Protein AF-A0A8X6RF25-F1 (afdb_monomer_lite)

Radius of gyration: 53.17 Å; chains: 1; bounding box: 113×38×159 Å

Sequence (352 aa):
MNWIIILITDGASTSGYSPVEISRQLKGNGVIIFAVGVAQVNTDEVKSVASSKDHIYILKDFDYIKSINEYLKKETNEVSWDYTPDHFMCDSFCENRTNCCDFHAKCYCGTRGGDYECVCDAGYQGTGHRHQCQMCPKGTYKKFNRKALRKCPEHSTTPGEGSTSFDDCKCEIGYEKIAKFCQPIKCAQLESPDGGLLIPTNCSDTFGSKCSLRCKEGFCPFSCHLASANPSILPWNRSPLPTRQCLETGKWTGEDFFCEKMRCPVLDSPLHGKDNCSGLHFVFGTTCQFDCEAGYELQGSRLRTCLVDGTWTGSQTHCEEIKCEPLKHNMQLKVKPEKCSNQKMPFRSKCR

pLDDT: mean 83.32, std 11.79, range [47.56, 97.12]

Foldseek 3Di:
DAAEAEAEEQADDPPPDQLLVVLVVCVVVRHAYAFEHAANHPQVSSCSNGPDPVRYHYYNHVVRVVVVLVVCCVVVVQPPLPFDPDPQLLLCLDDNSPQQFAPQWTKGARPPSSDIATAGAWQWAARRGYPGTDGAAWQWTAEGPDRDIGGAAPQWTAPGTSHRDNVRTDHHQQWDDDPRHTFGQFADADDAAVQKAKVVNGWGRGAFTKIFMFGHQQWAKPDQPDPPPDVVQARRNDPPTDMWGQGSVSYTDDDDIHIHGHAADDADAADQKDKPSPPDSRGAQDKMAIDHHPQWDKDKDRMWGQHSSRYIPIDRIYTHGDWADADDDDPVDDKPPPCSHVHTHTPPDDID

InterPro domains:
  IPR000436 Sushi/SCR/CCP domain [PF00084] (264-319)
  IPR000436 Sushi/SCR/CCP domain [PS50923] (185-261)
  IPR000436 Sushi/SCR/CCP domain [PS50923] (262-321)
  IPR000436 Sushi/SCR/CCP domain [SM00032] (187-259)
  IPR000436 Sushi/SCR/CCP domain [SM00032] (264-319)
  IPR000436 Sushi/SCR/CCP domain [cd00033] (187-260)
  IPR000436 Sushi/SCR/CCP domain [cd00033] (264-320)
  IPR002035 von Willebrand factor, type A [PF00092] (4-69)
  IPR002035 von Willebrand factor, type A [PS50234] (1-72)
  IPR011641 Tyrosine-protein kinase ephrin type A/B receptor-like [PF07699] (126-169)
  IPR035976 Sushi/SCR/CCP superfamily [SSF57535] (185-273)
  IPR035976 Sushi/SCR/CCP superfamily [SSF57535] (263-327)
  IPR036465 von Willebrand factor A-like domain superfamily [G3DSA:3.40.50.410] (1-84)
  IPR036465 von Willebrand factor A-like domain superfamily [SSF53300] (4-74)

Secondary structure (DSSP, 8-state):
---EEEEEE-S---SS--HHHHHHHHHHTT-EEEEEEESS--HHHHHHHSSSGGGEEEES-HHHHHHHHHHHHHHTT-----B-S-HHHHHTTSTTSS--B-TTEEEEE-TTT--EEEEEPTTEES-SBTT--EEPPTTEE--TT--S-EEPPTTEE-SSS----GGG-EEPTTEEEETTEEEEPBPPPPPPPTTEEEESSS---BTT-EEEEEEPTTEEES-S----SSTTS-GGG-SSPPEEEB-TTS-BSS----EEEPBPPPPPPPTTEEES-TT---BTT-EEEEEEPTTEEEES-SEEEB-TTS-BSS---EEEEPEEPPPP--TT---SSTHHHHSPEETT----

Organism: Trichonephila clavipes (NCBI:txid2585209)

Structure (mmCIF, N/CA/C/O backbone):
data_AF-A0A8X6RF25-F1
#
_entry.id   AF-A0A8X6RF25-F1
#
loop_
_atom_site.group_PDB
_atom_site.id
_atom_site.type_symbol
_atom_site.label_atom_id
_atom_site.label_alt_id
_atom_site.label_comp_id
_atom_site.label_asym_id
_atom_site.label_entity_id
_atom_site.label_seq_id
_atom_site.pdbx_PDB_ins_code
_atom_site.Cartn_x
_atom_site.Cartn_y
_atom_site.Cartn_z
_atom_site.occupancy
_atom_site.B_iso_or_equiv
_atom_site.auth_seq_id
_atom_site.auth_comp_id
_atom_site.auth_asym_id
_atom_site.auth_atom_id
_atom_site.pdbx_PDB_model_num
ATOM 1 N N . MET A 1 1 ? 38.009 7.634 -71.835 1.00 47.56 1 MET A N 1
ATOM 2 C CA . MET A 1 1 ? 37.827 7.442 -70.380 1.00 47.56 1 MET A CA 1
ATOM 3 C C . MET A 1 1 ? 38.822 8.373 -69.715 1.00 47.56 1 MET A C 1
ATOM 5 O O . MET A 1 1 ? 40.013 8.173 -69.910 1.00 47.56 1 MET A O 1
ATOM 9 N N . ASN A 1 2 ? 38.353 9.443 -69.074 1.00 64.25 2 ASN A N 1
ATOM 10 C CA . ASN A 1 2 ? 39.246 10.426 -68.460 1.00 64.25 2 ASN A CA 1
ATOM 11 C C . ASN A 1 2 ? 39.612 9.923 -67.069 1.00 64.25 2 ASN A C 1
ATOM 13 O O . ASN A 1 2 ? 38.738 9.754 -66.223 1.00 64.25 2 ASN A O 1
ATOM 17 N N . TRP A 1 3 ? 40.891 9.643 -66.861 1.00 76.75 3 TRP A N 1
ATOM 18 C CA . TRP A 1 3 ? 41.397 9.214 -65.566 1.00 76.75 3 TRP A CA 1
ATOM 19 C C . TRP A 1 3 ? 41.592 10.445 -64.692 1.00 76.75 3 TRP A C 1
ATOM 21 O O . TRP A 1 3 ? 42.192 11.427 -65.131 1.00 76.75 3 TRP A O 1
ATOM 31 N N . ILE A 1 4 ? 41.070 10.398 -63.472 1.00 84.00 4 ILE A N 1
ATOM 32 C CA . ILE A 1 4 ? 41.226 11.467 -62.490 1.00 84.00 4 ILE A CA 1
ATOM 33 C C . ILE A 1 4 ? 42.082 10.931 -61.350 1.00 84.00 4 ILE A C 1
ATOM 35 O O . ILE A 1 4 ? 41.798 9.864 -60.809 1.00 84.00 4 ILE A O 1
ATOM 39 N N . ILE A 1 5 ? 43.124 11.673 -60.990 1.00 83.62 5 ILE A N 1
ATOM 40 C CA . ILE A 1 5 ? 43.964 11.399 -59.826 1.00 83.62 5 ILE A CA 1
ATOM 41 C C . ILE A 1 5 ? 43.773 12.538 -58.834 1.00 83.62 5 ILE A C 1
ATOM 43 O O . ILE A 1 5 ? 43.902 13.705 -59.195 1.00 83.62 5 ILE A O 1
ATOM 47 N N . ILE A 1 6 ? 43.500 12.193 -57.579 1.00 84.94 6 ILE A N 1
ATOM 48 C CA . ILE A 1 6 ? 43.498 13.136 -56.463 1.00 84.94 6 ILE A CA 1
ATOM 49 C C . ILE A 1 6 ? 44.738 12.829 -55.625 1.00 84.94 6 ILE A C 1
ATOM 51 O O . ILE A 1 6 ? 44.830 11.770 -55.010 1.00 84.94 6 ILE A O 1
ATOM 55 N N . LEU A 1 7 ? 45.711 13.735 -55.644 1.00 82.69 7 LEU A N 1
ATOM 56 C CA . LEU A 1 7 ? 46.941 13.639 -54.867 1.00 82.69 7 LEU A CA 1
ATOM 57 C C . LEU A 1 7 ? 46.787 14.447 -53.580 1.00 82.69 7 LEU A C 1
ATOM 59 O O . LEU A 1 7 ? 46.564 15.650 -53.653 1.00 82.69 7 LEU A O 1
ATOM 63 N N . ILE A 1 8 ? 46.966 13.812 -52.422 1.00 82.44 8 ILE A N 1
ATOM 64 C CA . ILE A 1 8 ? 46.994 14.484 -51.116 1.00 82.44 8 ILE A CA 1
ATOM 65 C C . ILE A 1 8 ? 48.430 14.436 -50.587 1.00 82.44 8 ILE A C 1
ATOM 67 O O . ILE A 1 8 ? 49.022 13.360 -50.533 1.00 82.44 8 ILE A O 1
ATOM 71 N N . THR A 1 9 ? 49.011 15.586 -50.239 1.00 77.12 9 THR A N 1
ATOM 72 C CA . THR A 1 9 ? 50.422 15.691 -49.828 1.00 77.12 9 THR A CA 1
ATOM 73 C C . THR A 1 9 ? 50.645 16.826 -48.826 1.00 77.12 9 THR A C 1
ATOM 75 O O . THR A 1 9 ? 49.944 17.831 -48.849 1.00 77.12 9 THR A O 1
ATOM 78 N N . ASP A 1 10 ? 51.642 16.686 -47.959 1.00 72.31 10 ASP A N 1
ATOM 79 C CA . ASP A 1 10 ? 52.174 17.740 -47.086 1.00 72.31 10 ASP A CA 1
ATOM 80 C C . ASP A 1 10 ? 53.273 18.585 -47.768 1.00 72.31 10 ASP A C 1
ATOM 82 O O . ASP A 1 10 ? 53.818 19.509 -47.171 1.00 72.31 10 ASP A O 1
ATOM 86 N N . GLY A 1 11 ? 53.573 18.319 -49.045 1.00 65.12 11 GLY A N 1
ATOM 87 C CA . GLY A 1 11 ? 54.429 19.163 -49.879 1.00 65.12 11 GLY A CA 1
ATOM 88 C C . GLY A 1 11 ? 55.930 18.983 -49.699 1.00 65.12 11 GLY A C 1
ATOM 89 O O . GLY A 1 11 ? 56.669 19.848 -50.162 1.00 65.12 11 GLY A O 1
ATOM 90 N N . ALA A 1 12 ? 56.390 17.912 -49.051 1.00 63.50 12 ALA A N 1
ATOM 91 C CA . ALA A 1 12 ? 57.811 17.590 -48.972 1.00 63.50 12 ALA A CA 1
ATOM 92 C C . ALA A 1 12 ? 58.089 16.200 -49.563 1.00 63.50 12 ALA A C 1
ATOM 94 O O . ALA A 1 12 ? 57.860 15.176 -48.919 1.00 63.50 12 ALA A O 1
ATOM 95 N N . SER A 1 13 ? 58.624 16.138 -50.790 1.00 63.12 13 SER A N 1
ATOM 96 C CA . SER A 1 13 ? 59.164 14.875 -51.311 1.00 63.12 13 SER A CA 1
ATOM 97 C C . SER A 1 13 ? 60.416 14.476 -50.520 1.00 63.12 13 SER A C 1
ATOM 99 O O . SER A 1 13 ? 61.445 15.147 -50.566 1.00 63.12 13 SER A O 1
ATOM 101 N N . THR A 1 14 ? 60.342 13.368 -49.784 1.00 59.50 14 THR A N 1
ATOM 102 C CA . THR A 1 14 ? 61.414 12.884 -48.893 1.00 59.50 14 THR A CA 1
ATOM 103 C C . THR A 1 14 ? 62.367 11.877 -49.547 1.00 59.50 14 THR A C 1
ATOM 105 O O . THR A 1 14 ? 63.331 11.452 -48.915 1.00 59.50 14 THR A O 1
ATOM 108 N N . SER A 1 15 ? 62.140 11.491 -50.809 1.00 57.38 15 SER A N 1
ATOM 109 C CA . SER A 1 15 ? 62.810 10.336 -51.441 1.00 57.38 15 SER A CA 1
ATOM 110 C C . SER A 1 15 ? 63.707 10.663 -52.644 1.00 57.38 15 SER A C 1
ATOM 112 O O . SER A 1 15 ? 64.140 9.756 -53.350 1.00 57.38 15 SER A O 1
ATOM 114 N N . GLY A 1 16 ? 64.012 11.940 -52.901 1.00 58.34 16 GLY A N 1
ATOM 115 C CA . GLY A 1 16 ? 64.896 12.344 -54.008 1.00 58.34 16 GLY A CA 1
ATOM 116 C C . GLY A 1 16 ? 64.288 12.202 -55.413 1.00 58.34 16 GLY A C 1
ATOM 117 O O . GLY A 1 16 ? 64.937 12.555 -56.394 1.00 58.34 16 GLY A O 1
ATOM 118 N N . TYR A 1 17 ? 63.036 11.747 -55.522 1.00 63.12 17 TYR A N 1
ATOM 119 C CA . TYR A 1 17 ? 62.256 11.751 -56.758 1.00 63.12 17 TYR A CA 1
ATOM 120 C C . TYR A 1 17 ? 61.316 12.957 -56.785 1.00 63.12 17 TYR A C 1
ATOM 122 O O . TYR A 1 17 ? 60.548 13.184 -55.849 1.00 63.12 17 TYR A O 1
ATOM 130 N N . SER A 1 18 ? 61.367 13.734 -57.868 1.00 67.75 18 SER A N 1
ATOM 131 C CA . SER A 1 18 ? 60.462 14.867 -58.061 1.00 67.75 18 SER A CA 1
ATOM 132 C C . SER A 1 18 ? 59.118 14.379 -58.626 1.00 67.75 18 SER A C 1
ATOM 134 O O . SER A 1 18 ? 59.087 13.864 -59.750 1.00 67.75 18 SER A O 1
ATOM 136 N N . PRO A 1 19 ? 57.989 14.565 -57.916 1.00 72.00 19 PRO A N 1
ATOM 137 C CA . PRO A 1 19 ? 56.658 14.180 -58.406 1.00 72.00 19 PRO A CA 1
ATOM 138 C C . PRO A 1 19 ? 56.216 14.977 -59.651 1.00 72.00 19 PRO A C 1
ATOM 140 O O . PRO A 1 19 ? 55.239 14.631 -60.323 1.00 72.00 19 PRO A O 1
ATOM 143 N N . VAL A 1 20 ? 56.958 16.026 -60.010 1.00 75.69 20 VAL A N 1
ATOM 144 C CA . VAL A 1 20 ? 56.705 16.893 -61.166 1.00 75.69 20 VAL A CA 1
ATOM 145 C C . VAL A 1 20 ? 56.906 16.164 -62.499 1.00 75.69 20 VAL A C 1
ATOM 147 O O . VAL A 1 20 ? 56.140 16.372 -63.439 1.00 75.69 20 VAL A O 1
ATOM 150 N N . GLU A 1 21 ? 57.894 15.273 -62.595 1.00 78.56 21 GLU A N 1
ATOM 151 C CA . GLU A 1 21 ? 58.196 14.584 -63.858 1.00 78.56 21 GLU A CA 1
ATOM 152 C C . GLU A 1 21 ? 57.124 13.540 -64.197 1.00 78.56 21 GLU A C 1
ATOM 154 O O . GLU A 1 21 ? 56.576 13.513 -65.301 1.00 78.56 21 GLU A O 1
ATOM 159 N N . ILE A 1 22 ? 56.748 12.736 -63.199 1.00 80.44 22 ILE A N 1
ATOM 160 C CA . ILE A 1 22 ? 55.714 11.702 -63.325 1.00 80.44 22 ILE A CA 1
ATOM 161 C C . ILE A 1 22 ? 54.351 12.347 -63.598 1.00 80.44 22 ILE A C 1
ATOM 163 O O . ILE A 1 22 ? 53.608 11.901 -64.473 1.00 80.44 22 ILE A O 1
ATOM 167 N N . SER A 1 23 ? 54.028 13.444 -62.906 1.00 82.50 23 SER A N 1
ATOM 168 C CA . SER A 1 23 ? 52.772 14.159 -63.145 1.00 82.50 23 SER A CA 1
ATOM 169 C C . SER A 1 23 ? 52.696 14.766 -64.547 1.00 82.50 23 SER A C 1
ATOM 171 O O . SER A 1 23 ? 51.618 14.771 -65.137 1.00 82.50 23 SER A O 1
ATOM 173 N N . ARG A 1 24 ? 53.812 15.215 -65.142 1.00 83.38 24 ARG A N 1
ATOM 174 C CA . ARG A 1 24 ? 53.835 15.680 -66.541 1.00 83.38 24 ARG A CA 1
ATOM 175 C C . ARG A 1 24 ? 53.494 14.556 -67.521 1.00 83.38 24 ARG A C 1
ATOM 177 O O . ARG A 1 24 ? 52.691 14.779 -68.425 1.00 83.38 24 ARG A O 1
ATOM 184 N N . GLN A 1 25 ? 54.048 13.359 -67.323 1.00 84.31 25 GLN A N 1
ATOM 185 C CA . GLN A 1 25 ? 53.744 12.191 -68.160 1.00 84.31 25 GLN A CA 1
ATOM 186 C C . GLN A 1 25 ? 52.274 11.771 -68.042 1.00 84.31 25 GLN A C 1
ATOM 188 O O . GLN A 1 25 ? 51.606 11.554 -69.051 1.00 84.31 25 GLN A O 1
ATOM 193 N N . LEU A 1 26 ? 51.742 11.726 -66.819 1.00 84.44 26 LEU A N 1
ATOM 194 C CA . LEU A 1 26 ? 50.335 11.399 -66.574 1.00 84.44 26 LEU A CA 1
ATOM 195 C C . LEU A 1 26 ? 49.397 12.424 -67.229 1.00 84.44 26 LEU A C 1
ATOM 197 O O . LEU A 1 26 ? 48.458 12.041 -67.926 1.00 84.44 26 LEU A O 1
ATOM 201 N N . LYS A 1 27 ? 49.696 13.721 -67.095 1.00 86.38 27 LYS A N 1
ATOM 202 C CA . LYS A 1 27 ? 48.950 14.792 -67.773 1.00 86.38 27 LYS A CA 1
ATOM 203 C C . LYS A 1 27 ? 49.003 14.662 -69.296 1.00 86.38 27 LYS A C 1
ATOM 205 O O . LYS A 1 27 ? 47.978 14.825 -69.951 1.00 86.38 27 LYS A O 1
ATOM 210 N N . GLY A 1 28 ? 50.167 14.313 -69.851 1.00 82.88 28 GLY A N 1
ATOM 211 C CA . GLY A 1 28 ? 50.346 14.048 -71.283 1.00 82.88 28 GLY A CA 1
ATOM 212 C C . GLY A 1 28 ? 49.491 12.887 -71.804 1.00 82.88 28 GLY A C 1
ATOM 213 O O . GLY A 1 28 ? 49.031 12.930 -72.941 1.00 82.88 28 GLY A O 1
ATOM 214 N N . ASN A 1 29 ? 49.192 11.907 -70.950 1.00 86.38 29 ASN A N 1
ATOM 215 C CA . ASN A 1 29 ? 48.316 10.774 -71.259 1.00 86.38 29 ASN A CA 1
ATOM 216 C C . ASN A 1 29 ? 46.819 11.073 -71.032 1.00 86.38 29 ASN A C 1
ATOM 218 O O . ASN A 1 29 ? 45.996 10.158 -71.043 1.00 86.38 29 ASN A O 1
ATOM 222 N N . GLY A 1 30 ? 46.449 12.341 -70.814 1.00 81.75 30 GLY A N 1
ATOM 223 C CA . GLY A 1 30 ? 45.060 12.763 -70.618 1.00 81.75 30 GLY A CA 1
ATOM 224 C C . GLY A 1 30 ? 44.516 12.527 -69.205 1.00 81.75 30 GLY A C 1
ATOM 225 O O . GLY A 1 30 ? 43.300 12.550 -69.011 1.00 81.75 30 GLY A O 1
ATOM 226 N N . VAL A 1 31 ? 45.390 12.297 -68.217 1.00 87.19 31 VAL A N 1
ATOM 227 C CA . VAL A 1 31 ? 45.003 12.181 -66.804 1.00 87.19 31 VAL A CA 1
ATOM 228 C C . VAL A 1 31 ? 44.835 13.575 -66.195 1.00 87.19 31 VAL A C 1
ATOM 230 O O . VAL A 1 31 ? 45.721 14.430 -66.289 1.00 87.19 31 VAL A O 1
ATOM 233 N N . ILE A 1 32 ? 43.706 13.809 -65.531 1.00 85.75 32 ILE A N 1
ATOM 234 C CA . ILE A 1 32 ? 43.433 15.048 -64.803 1.00 85.75 32 ILE A CA 1
ATOM 235 C C . ILE A 1 32 ? 43.868 14.860 -63.351 1.00 85.75 32 ILE A C 1
ATOM 237 O O . ILE A 1 32 ? 43.356 13.993 -62.651 1.00 85.75 32 ILE A O 1
ATOM 241 N N . ILE A 1 33 ? 44.808 15.679 -62.893 1.00 86.69 33 ILE A N 1
ATOM 242 C CA . ILE A 1 33 ? 45.359 15.624 -61.543 1.00 86.69 33 ILE A CA 1
ATOM 243 C C . ILE A 1 33 ? 44.820 16.805 -60.737 1.00 86.69 33 ILE A C 1
ATOM 245 O O . ILE A 1 33 ? 45.023 17.965 -61.112 1.00 86.69 33 ILE A O 1
ATOM 249 N N . PHE A 1 34 ? 44.171 16.486 -59.622 1.00 87.06 34 PHE A N 1
ATOM 250 C CA . PHE A 1 34 ? 43.826 17.406 -58.545 1.00 87.06 34 PHE A CA 1
ATOM 251 C C . PHE A 1 34 ? 44.842 17.248 -57.422 1.00 87.06 34 PHE A C 1
ATOM 253 O O . PHE A 1 34 ? 45.119 16.128 -57.000 1.00 87.06 34 PHE A O 1
ATOM 260 N N . ALA A 1 35 ? 45.418 18.352 -56.955 1.00 85.81 35 ALA A N 1
ATOM 261 C CA . ALA A 1 35 ? 46.446 18.338 -55.925 1.00 85.81 35 ALA A CA 1
ATOM 262 C C . ALA A 1 35 ? 45.940 19.047 -54.663 1.00 85.81 35 ALA A C 1
ATOM 264 O O . ALA A 1 35 ? 45.544 20.211 -54.704 1.00 85.81 35 ALA A O 1
ATOM 265 N N . VAL A 1 36 ? 45.952 18.326 -53.547 1.00 85.69 36 VAL A N 1
ATOM 266 C CA . VAL A 1 36 ? 45.490 18.766 -52.233 1.00 85.69 36 VAL A CA 1
ATOM 267 C C . VAL A 1 36 ? 46.696 18.835 -51.296 1.00 85.69 36 VAL A C 1
ATOM 269 O O . VAL A 1 36 ? 47.208 17.810 -50.852 1.00 85.69 36 VAL A O 1
ATOM 272 N N . GLY A 1 37 ? 47.176 20.044 -51.024 1.00 83.38 37 GLY A N 1
ATOM 273 C CA . GLY A 1 37 ? 48.223 20.301 -50.039 1.00 83.38 37 GLY A CA 1
ATOM 274 C C . GLY A 1 37 ? 47.640 20.394 -48.628 1.00 83.38 37 GLY A C 1
ATOM 275 O O . GLY A 1 37 ? 46.639 21.080 -48.453 1.00 83.38 37 GLY A O 1
ATOM 276 N N . VAL A 1 38 ? 48.245 19.761 -47.623 1.00 78.00 38 VAL A N 1
ATOM 277 C CA . VAL A 1 38 ? 47.812 19.831 -46.216 1.00 78.00 38 VAL A CA 1
ATOM 278 C C . VAL A 1 38 ? 48.921 20.395 -45.318 1.00 78.00 38 VAL A C 1
ATOM 280 O O . VAL A 1 38 ? 50.039 19.897 -45.346 1.00 78.00 38 VAL A O 1
ATOM 283 N N . ALA A 1 39 ? 48.606 21.391 -44.483 1.00 73.19 39 ALA A N 1
ATOM 284 C CA . ALA A 1 39 ? 49.533 22.086 -43.575 1.00 73.19 39 ALA A CA 1
ATOM 285 C C . ALA A 1 39 ? 50.560 23.009 -44.274 1.00 73.19 39 ALA A C 1
ATOM 287 O O . ALA A 1 39 ? 50.198 23.750 -45.190 1.00 73.19 39 ALA A O 1
ATOM 288 N N . GLN A 1 40 ? 51.813 23.074 -43.797 1.00 66.62 40 GLN A N 1
ATOM 289 C CA . GLN A 1 40 ? 52.856 23.951 -44.358 1.00 66.62 40 GLN A CA 1
ATOM 290 C C . GLN A 1 40 ? 53.486 23.331 -45.612 1.00 66.62 40 GLN A C 1
ATOM 292 O O . GLN A 1 40 ? 54.608 22.838 -45.596 1.00 66.62 40 GLN A O 1
ATOM 297 N N . VAL A 1 41 ? 52.730 23.360 -46.703 1.00 66.88 41 VAL A N 1
ATOM 298 C CA . VAL A 1 41 ? 53.090 22.734 -47.978 1.00 66.88 41 VAL A CA 1
ATOM 299 C C . VAL A 1 41 ? 53.926 23.660 -48.855 1.00 66.88 41 VAL A C 1
ATOM 301 O O . VAL A 1 41 ? 53.625 24.851 -48.983 1.00 66.88 41 VAL A O 1
ATOM 304 N N . ASN A 1 42 ? 54.916 23.100 -49.558 1.00 70.00 42 ASN A N 1
ATOM 305 C CA . ASN A 1 42 ? 55.571 23.779 -50.674 1.00 70.00 42 ASN A CA 1
ATOM 306 C C . ASN A 1 42 ? 54.570 24.020 -51.821 1.00 70.00 42 ASN A C 1
ATOM 308 O O . ASN A 1 42 ? 54.281 23.138 -52.636 1.00 70.00 42 ASN A O 1
ATOM 312 N N . THR A 1 43 ? 54.019 25.234 -51.877 1.00 69.12 43 THR A N 1
ATOM 313 C CA . THR A 1 43 ? 52.935 25.563 -52.814 1.00 69.12 43 THR A CA 1
ATOM 314 C C . THR A 1 43 ? 53.346 25.470 -54.282 1.00 69.12 43 THR A C 1
ATOM 316 O O . THR A 1 43 ? 52.477 25.288 -55.133 1.00 69.12 43 THR A O 1
ATOM 319 N N . ASP A 1 44 ? 54.637 25.565 -54.601 1.00 73.88 44 ASP A N 1
ATOM 320 C CA . ASP A 1 44 ? 55.113 25.530 -55.985 1.00 73.88 44 ASP A CA 1
ATOM 321 C C . ASP A 1 44 ? 55.207 24.099 -56.522 1.00 73.88 44 ASP A C 1
ATOM 323 O O . ASP A 1 44 ? 54.867 23.843 -57.680 1.00 73.88 44 ASP A O 1
ATOM 327 N N . GLU A 1 45 ? 55.538 23.140 -55.656 1.00 73.94 45 GLU A N 1
ATOM 328 C CA . GLU A 1 45 ? 55.525 21.718 -55.995 1.00 73.94 45 GLU A CA 1
ATOM 329 C C . GLU A 1 45 ? 54.092 21.233 -56.257 1.00 73.94 45 GLU A C 1
ATOM 331 O O . GLU A 1 45 ? 53.808 20.675 -57.319 1.00 73.94 45 GLU A O 1
ATOM 336 N N . VAL A 1 46 ? 53.143 21.559 -55.375 1.00 77.62 46 VAL A N 1
ATOM 337 C CA . VAL A 1 46 ? 51.725 21.185 -55.546 1.00 77.62 46 VAL A CA 1
ATOM 338 C C . VAL A 1 46 ? 51.105 21.819 -56.797 1.00 77.62 46 VAL A C 1
ATOM 340 O O . VAL A 1 46 ? 50.392 21.140 -57.542 1.00 77.62 46 VAL A O 1
ATOM 343 N N . LYS A 1 47 ? 51.438 23.084 -57.101 1.00 79.19 47 LYS A N 1
ATOM 344 C CA . LYS A 1 47 ? 51.012 23.752 -58.346 1.00 79.19 47 LYS A CA 1
ATOM 345 C C . LYS A 1 47 ? 51.540 23.060 -59.596 1.00 79.19 47 LYS A C 1
ATOM 347 O O . LYS A 1 47 ? 50.834 22.987 -60.597 1.00 79.19 47 LYS A O 1
ATOM 352 N N . SER A 1 48 ? 52.780 22.578 -59.555 1.00 78.19 48 SER A N 1
ATOM 353 C CA . SER A 1 48 ? 53.412 21.940 -60.712 1.00 78.19 48 SER A CA 1
ATOM 354 C C . SER A 1 48 ? 52.838 20.550 -61.018 1.00 78.19 48 SER A C 1
ATOM 356 O O . SER A 1 48 ? 52.828 20.121 -62.178 1.00 78.19 48 SER A O 1
ATOM 358 N N . VAL A 1 49 ? 52.291 19.876 -60.001 1.00 83.56 49 VAL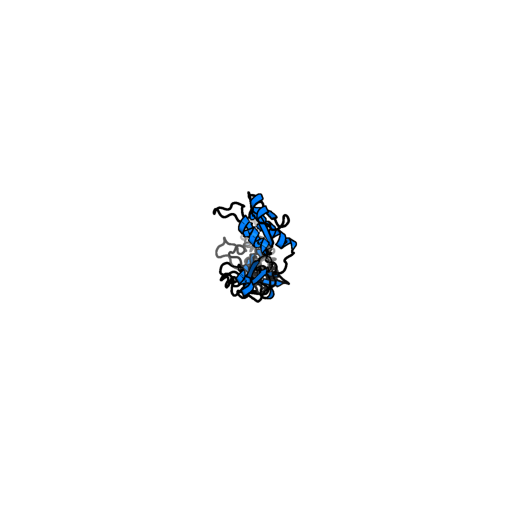 A N 1
ATOM 359 C CA . VAL A 1 49 ? 51.687 18.547 -60.130 1.00 83.56 49 VAL A CA 1
ATOM 360 C C . VAL A 1 49 ? 50.256 18.614 -60.670 1.00 83.56 49 VAL A C 1
ATOM 362 O O . VAL A 1 49 ? 49.923 17.855 -61.583 1.00 83.56 49 VAL A O 1
ATOM 365 N N . ALA A 1 50 ? 49.433 19.557 -60.204 1.00 85.69 50 ALA A N 1
ATOM 366 C CA . ALA A 1 50 ? 48.049 19.708 -60.664 1.00 85.69 50 ALA A CA 1
ATOM 367 C C . ALA A 1 50 ? 47.930 19.969 -62.182 1.00 85.69 50 ALA A C 1
ATOM 369 O O . ALA A 1 50 ? 48.842 20.502 -62.825 1.00 85.69 50 ALA A O 1
ATOM 370 N N . SER A 1 51 ? 46.797 19.584 -62.779 1.00 85.19 51 SER A N 1
ATOM 371 C CA . SER A 1 51 ? 46.528 19.815 -64.212 1.00 85.19 51 SER A CA 1
ATOM 372 C C . SER A 1 51 ? 46.028 21.224 -64.530 1.00 85.19 51 SER A C 1
ATOM 374 O O . SER A 1 51 ? 46.191 21.676 -65.659 1.00 85.19 51 SER A O 1
ATOM 376 N N . SER A 1 52 ? 45.429 21.916 -63.560 1.00 84.44 52 SER A N 1
ATOM 377 C CA . SER A 1 52 ? 44.948 23.297 -63.682 1.00 84.44 52 SER A CA 1
ATOM 378 C C . SER A 1 52 ? 45.126 24.028 -62.354 1.00 84.44 52 SER A C 1
ATOM 380 O O . SER A 1 52 ? 45.204 23.394 -61.302 1.00 84.44 52 SER A O 1
ATOM 382 N N . LYS A 1 53 ? 45.129 25.365 -62.396 1.00 80.19 53 LYS A N 1
ATOM 383 C CA . LYS A 1 53 ? 45.072 26.208 -61.193 1.00 80.19 53 LYS A CA 1
ATOM 384 C C . LYS A 1 53 ? 43.786 25.982 -60.394 1.00 80.19 53 LYS A C 1
ATOM 386 O O . LYS A 1 53 ? 43.823 26.065 -59.174 1.00 80.19 53 LYS A O 1
ATOM 391 N N . ASP A 1 54 ? 42.703 25.614 -61.076 1.00 79.62 54 ASP A N 1
ATOM 392 C CA . ASP A 1 54 ? 41.409 25.303 -60.456 1.00 79.62 54 ASP A CA 1
ATOM 393 C C . ASP A 1 54 ? 41.380 23.913 -59.797 1.00 79.62 54 ASP A C 1
ATOM 395 O O . ASP A 1 54 ? 40.414 23.555 -59.134 1.00 79.62 54 ASP A O 1
ATOM 399 N N . HIS A 1 55 ? 42.435 23.111 -59.983 1.00 83.94 55 HIS A N 1
ATOM 400 C CA . HIS A 1 55 ? 42.557 21.764 -59.423 1.00 83.94 55 HIS A CA 1
ATOM 401 C C . HIS A 1 55 ? 43.494 21.718 -58.204 1.00 83.94 55 HIS A C 1
ATOM 403 O O . HIS A 1 55 ? 43.988 20.647 -57.850 1.00 83.94 55 HIS A O 1
ATOM 409 N N . ILE A 1 56 ? 43.789 22.869 -57.595 1.00 81.19 56 ILE A N 1
ATOM 410 C CA . ILE A 1 56 ? 44.700 22.989 -56.455 1.00 81.19 56 ILE A CA 1
ATOM 411 C C . ILE A 1 56 ? 43.907 23.398 -55.222 1.00 81.19 56 ILE A C 1
ATOM 413 O O . ILE A 1 56 ? 43.268 24.448 -55.209 1.00 81.19 56 ILE A O 1
ATOM 417 N N . TYR A 1 57 ? 44.022 22.610 -54.159 1.00 82.38 57 TYR A N 1
ATOM 418 C CA . TYR A 1 57 ? 43.400 22.893 -52.871 1.00 82.38 57 TYR A CA 1
ATOM 419 C C . TYR A 1 57 ? 44.471 22.881 -51.786 1.00 82.38 57 TYR A C 1
ATOM 421 O O . TYR A 1 57 ? 45.253 21.942 -51.707 1.00 82.38 57 TYR A O 1
ATOM 429 N N . ILE A 1 58 ? 44.533 23.920 -50.954 1.00 79.88 58 ILE A N 1
ATOM 430 C CA . ILE A 1 58 ? 45.469 23.987 -49.826 1.00 79.88 58 ILE A CA 1
ATOM 431 C C . ILE A 1 58 ? 44.649 24.032 -48.544 1.00 79.88 58 ILE A C 1
ATOM 433 O O . ILE A 1 58 ? 43.849 24.943 -48.338 1.00 79.88 58 ILE A O 1
ATOM 437 N N . LEU A 1 59 ? 44.835 23.023 -47.706 1.00 78.44 59 LEU A N 1
ATOM 438 C CA . LEU A 1 59 ? 44.106 22.802 -46.469 1.00 78.44 59 LEU A CA 1
ATOM 439 C C . LEU A 1 59 ? 45.030 23.070 -45.286 1.00 78.44 59 LEU A C 1
ATOM 441 O O . LEU A 1 59 ? 46.228 22.792 -45.329 1.00 78.44 59 LEU A O 1
ATOM 445 N N . LYS A 1 60 ? 44.461 23.616 -44.214 1.00 75.62 60 LYS A N 1
ATOM 446 C CA . LYS A 1 60 ? 45.226 24.037 -43.037 1.00 75.62 60 LYS A CA 1
ATOM 447 C C . LYS A 1 60 ? 45.843 22.859 -42.275 1.00 75.62 60 LYS A C 1
ATOM 449 O O . LYS A 1 60 ? 46.957 22.975 -41.782 1.00 75.62 60 LYS A O 1
ATOM 454 N N . ASP A 1 61 ? 45.120 21.751 -42.186 1.00 76.25 61 ASP A N 1
ATOM 455 C CA . ASP A 1 61 ? 45.485 20.532 -41.467 1.00 76.25 61 ASP A CA 1
ATOM 456 C C . ASP A 1 61 ? 44.590 19.370 -41.943 1.00 76.25 61 ASP A C 1
ATOM 458 O O . ASP A 1 61 ? 43.645 19.562 -42.717 1.00 76.25 61 ASP A O 1
ATOM 462 N N . PHE A 1 62 ? 44.908 18.143 -41.521 1.00 72.62 62 PHE A N 1
ATOM 463 C CA . PHE A 1 62 ? 44.097 16.965 -41.851 1.00 72.62 62 PHE A CA 1
ATOM 464 C C . PHE A 1 62 ? 42.723 16.993 -41.158 1.00 72.62 62 PHE A C 1
ATOM 466 O O . PHE A 1 62 ? 41.763 16.425 -41.684 1.00 72.62 62 PHE A O 1
ATOM 473 N N . ASP A 1 63 ? 42.592 17.707 -40.036 1.00 71.38 63 ASP A N 1
ATOM 474 C CA . ASP A 1 63 ? 41.313 17.901 -39.343 1.00 71.38 63 ASP A CA 1
ATOM 475 C C . ASP A 1 63 ? 40.330 18.727 -40.190 1.00 71.38 63 ASP A C 1
ATOM 477 O O . ASP A 1 63 ? 39.121 18.480 -40.175 1.00 71.38 63 ASP A O 1
ATOM 481 N N . TYR A 1 64 ? 40.834 19.635 -41.027 1.00 71.69 64 TYR A N 1
ATOM 482 C CA . TYR A 1 64 ? 40.023 20.388 -41.973 1.00 71.69 64 TYR A CA 1
ATOM 483 C C . TYR A 1 64 ? 39.355 19.471 -43.012 1.00 71.69 64 TYR A C 1
ATOM 485 O O . TYR A 1 64 ? 38.172 19.650 -43.296 1.00 71.69 64 TYR A O 1
ATOM 493 N N . ILE A 1 65 ? 40.038 18.425 -43.503 1.00 71.12 65 ILE A N 1
ATOM 494 C CA . ILE A 1 65 ? 39.429 17.415 -44.400 1.00 71.12 65 ILE A CA 1
ATOM 495 C C . ILE A 1 65 ? 38.262 16.716 -43.698 1.00 71.12 65 ILE A C 1
ATOM 497 O O . ILE A 1 65 ? 37.195 16.524 -44.286 1.00 71.12 65 ILE A O 1
ATOM 501 N N . LYS A 1 66 ? 38.440 16.372 -42.419 1.00 65.88 66 LYS A N 1
ATOM 502 C CA . LYS A 1 66 ? 37.389 15.750 -41.609 1.00 65.88 66 LYS A CA 1
ATOM 503 C C . LYS A 1 66 ? 36.182 16.678 -41.444 1.00 65.88 66 LYS A C 1
ATOM 505 O O . LYS A 1 66 ? 35.051 16.225 -41.602 1.00 65.88 66 LYS A O 1
ATOM 510 N N . SER A 1 67 ? 36.410 17.976 -41.230 1.00 66.81 67 SER A N 1
ATOM 511 C CA . SER A 1 67 ? 35.327 18.965 -41.130 1.00 66.81 67 SER A CA 1
ATOM 512 C C . SER A 1 67 ? 34.598 19.221 -42.459 1.00 66.81 67 SER A C 1
ATOM 514 O O . SER A 1 67 ? 33.389 19.445 -42.445 1.00 66.81 67 SER A O 1
ATOM 516 N N . ILE A 1 68 ? 35.276 19.111 -43.612 1.00 66.94 68 ILE A N 1
ATOM 517 C CA . ILE A 1 68 ? 34.618 19.116 -44.933 1.00 66.94 68 ILE A CA 1
ATOM 518 C C . ILE A 1 68 ? 33.692 17.904 -45.064 1.00 66.94 68 ILE A C 1
ATOM 520 O O . ILE A 1 68 ? 32.564 18.054 -45.524 1.00 66.94 68 ILE A O 1
ATOM 524 N N . ASN A 1 69 ? 34.130 16.717 -44.634 1.00 62.09 69 ASN A N 1
ATOM 525 C CA . ASN A 1 69 ? 33.281 15.525 -44.662 1.00 62.09 69 ASN A CA 1
ATOM 526 C C . ASN A 1 69 ? 32.030 15.711 -43.781 1.00 62.09 69 ASN A C 1
ATOM 528 O O . ASN A 1 69 ? 30.918 15.417 -44.209 1.00 62.09 69 ASN A O 1
ATOM 532 N N . GLU A 1 70 ? 32.184 16.269 -42.577 1.00 63.41 70 GLU A N 1
ATOM 533 C CA . GLU A 1 70 ? 31.056 16.605 -41.693 1.00 63.41 70 GLU A CA 1
ATOM 534 C C . GLU A 1 70 ? 30.115 17.663 -42.298 1.00 63.41 70 GLU A C 1
ATOM 536 O O . GLU A 1 70 ? 28.892 17.546 -42.188 1.00 63.41 70 GLU A O 1
ATOM 541 N N . TYR A 1 71 ? 30.665 18.673 -42.976 1.00 64.25 71 TYR A N 1
ATOM 542 C CA . TYR A 1 71 ? 29.895 19.693 -43.686 1.00 64.25 71 TYR A CA 1
ATOM 543 C C . TYR A 1 71 ? 29.116 19.109 -44.872 1.00 64.25 71 TYR A C 1
ATOM 545 O O . TYR A 1 71 ? 27.916 19.351 -44.980 1.00 64.25 71 TYR A O 1
ATOM 553 N N . LEU A 1 72 ? 29.750 18.282 -45.709 1.00 57.53 72 LEU A N 1
ATOM 554 C CA . LEU A 1 72 ? 29.110 17.626 -46.854 1.00 57.53 72 LEU A CA 1
ATOM 555 C C . LEU A 1 72 ? 28.006 16.659 -46.415 1.00 57.53 72 LEU A C 1
ATOM 557 O O . LEU A 1 72 ? 26.936 16.649 -47.022 1.00 57.53 72 LEU A O 1
ATOM 561 N N . LYS A 1 73 ? 28.211 15.909 -45.323 1.00 55.88 73 LYS A N 1
ATOM 562 C CA . LYS A 1 73 ? 27.168 15.073 -44.697 1.00 55.88 73 LYS A CA 1
ATOM 563 C C . LYS A 1 73 ? 25.935 15.896 -44.309 1.00 55.88 73 LYS A C 1
ATOM 565 O O . LYS A 1 73 ? 24.803 15.454 -44.488 1.00 55.88 73 LYS A O 1
ATOM 570 N N . LYS A 1 74 ? 26.144 17.121 -43.813 1.00 60.94 74 LYS A N 1
ATOM 571 C CA . LYS A 1 74 ? 25.074 18.048 -43.417 1.00 60.94 74 LYS A CA 1
ATOM 572 C C . LYS A 1 74 ? 24.404 18.742 -44.611 1.00 60.94 74 LYS A C 1
ATOM 574 O O . LYS A 1 74 ? 23.190 18.917 -44.598 1.00 60.94 74 LYS A O 1
ATOM 579 N N . GLU A 1 75 ? 25.171 19.145 -45.622 1.00 55.34 75 GLU A N 1
ATOM 580 C CA . GLU A 1 75 ? 24.696 19.918 -46.780 1.00 55.34 75 GLU A CA 1
ATOM 581 C C . GLU A 1 75 ? 23.971 19.048 -47.815 1.00 55.34 75 GLU A C 1
ATOM 583 O O . GLU A 1 75 ? 22.937 19.445 -48.350 1.00 55.34 75 GLU A O 1
ATOM 588 N N . THR A 1 76 ? 24.451 17.823 -48.047 1.00 53.31 76 THR A N 1
ATOM 589 C CA . THR A 1 76 ? 23.787 16.863 -48.947 1.00 53.31 76 THR A CA 1
ATOM 590 C C . THR A 1 76 ? 22.464 16.341 -48.398 1.00 53.31 76 THR A C 1
ATOM 592 O O . THR A 1 76 ? 21.751 15.638 -49.117 1.00 53.31 76 THR A O 1
ATOM 595 N N . ASN A 1 77 ? 22.130 16.694 -47.149 1.00 49.16 77 ASN A N 1
ATOM 596 C CA . ASN A 1 77 ? 20.979 16.190 -46.421 1.00 49.16 77 ASN A CA 1
ATOM 597 C C . ASN A 1 77 ? 20.910 14.662 -46.582 1.00 49.16 77 ASN A C 1
ATOM 599 O O . ASN A 1 77 ? 19.876 14.132 -46.982 1.00 49.16 77 ASN A O 1
ATOM 603 N N . GLU A 1 78 ? 22.038 13.963 -46.377 1.00 51.00 78 GLU A N 1
ATOM 604 C CA . GLU A 1 78 ? 22.088 12.499 -46.398 1.00 51.00 78 GLU A CA 1
ATOM 605 C C . GLU A 1 78 ? 21.192 11.971 -45.266 1.00 51.00 78 GLU A C 1
ATOM 607 O O . GLU A 1 78 ? 21.609 11.760 -44.132 1.00 51.00 78 GLU A O 1
ATOM 612 N N . VAL A 1 79 ? 19.905 11.814 -45.574 1.00 49.59 79 VAL A N 1
ATOM 613 C CA . VAL A 1 79 ? 18.898 11.202 -44.699 1.00 49.59 79 VAL A CA 1
ATOM 614 C C . VAL A 1 79 ? 18.798 9.694 -44.930 1.00 49.59 79 VAL A C 1
ATOM 616 O O . VAL A 1 79 ? 18.150 8.997 -44.152 1.00 49.59 79 VAL A O 1
ATOM 619 N N . SER A 1 80 ? 19.434 9.181 -45.986 1.00 49.56 80 SER A N 1
ATOM 620 C CA . SER A 1 80 ? 19.386 7.768 -46.355 1.00 49.56 80 SER A CA 1
ATOM 621 C C . SER A 1 80 ? 20.498 6.997 -45.648 1.00 49.56 80 SER A C 1
ATOM 623 O O . SER A 1 80 ? 21.533 6.644 -46.202 1.00 49.56 80 SER A O 1
ATOM 625 N N . TRP A 1 81 ? 20.231 6.696 -44.387 1.00 56.28 81 TRP A N 1
ATOM 626 C CA . TRP A 1 81 ? 20.540 5.376 -43.866 1.00 56.28 81 TRP A CA 1
ATOM 627 C C . TRP A 1 81 ? 19.402 4.464 -44.344 1.00 56.28 81 TRP A C 1
ATOM 629 O O . TRP A 1 81 ? 18.545 4.081 -43.547 1.00 56.28 81 TRP A O 1
ATOM 639 N N . ASP A 1 82 ? 19.282 4.213 -45.653 1.00 54.91 82 ASP A N 1
ATOM 640 C CA . ASP A 1 82 ? 18.325 3.213 -46.121 1.00 54.91 82 ASP A CA 1
ATOM 641 C C . ASP A 1 82 ? 18.787 1.856 -45.601 1.00 54.91 82 ASP A C 1
ATOM 643 O O . ASP A 1 82 ? 19.968 1.503 -45.661 1.00 54.91 82 ASP A O 1
ATOM 647 N N . TYR A 1 83 ? 17.846 1.111 -45.024 1.00 59.09 83 TYR A N 1
ATOM 648 C CA . TYR A 1 83 ? 18.098 -0.268 -44.640 1.00 59.09 83 TYR A CA 1
ATOM 649 C C . TYR A 1 83 ? 18.566 -1.020 -45.884 1.00 59.09 83 TYR A C 1
ATOM 651 O O . TYR A 1 83 ? 17.789 -1.205 -46.823 1.00 59.09 83 TYR A O 1
ATOM 659 N N . THR A 1 84 ? 19.823 -1.459 -45.881 1.00 63.31 84 THR A N 1
ATOM 660 C CA . THR A 1 84 ? 20.310 -2.374 -46.903 1.00 63.31 84 THR A CA 1
ATOM 661 C C . THR A 1 84 ? 20.11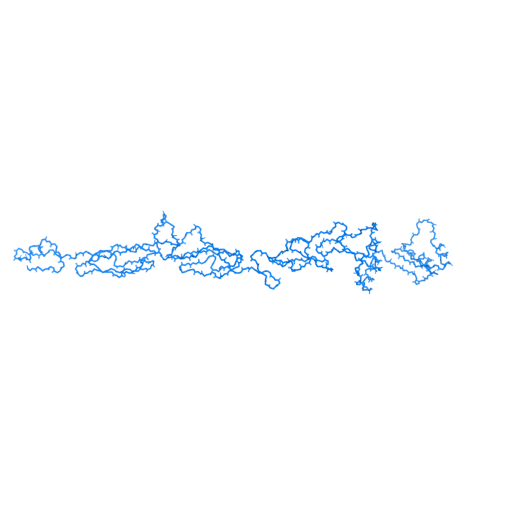2 -3.800 -46.392 1.00 63.31 84 THR A C 1
ATOM 663 O O . THR A 1 84 ? 20.649 -4.165 -45.344 1.00 63.31 84 THR A O 1
ATOM 666 N N . PRO A 1 85 ? 19.328 -4.641 -47.086 1.00 61.47 85 PRO A N 1
ATOM 667 C CA . PRO A 1 85 ? 19.303 -6.069 -46.790 1.00 61.47 85 PRO A CA 1
ATOM 668 C C . PRO A 1 85 ? 20.629 -6.748 -47.172 1.00 61.47 85 PRO A C 1
ATOM 670 O O . PRO A 1 85 ? 20.892 -7.862 -46.725 1.00 61.47 85 PRO A O 1
ATOM 673 N N . ASP A 1 86 ? 21.461 -6.085 -47.982 1.00 65.75 86 ASP A N 1
ATOM 674 C CA . ASP A 1 86 ? 22.775 -6.568 -48.381 1.00 65.75 86 ASP A CA 1
ATOM 675 C C . ASP A 1 86 ? 23.848 -6.159 -47.358 1.00 65.75 86 ASP A C 1
ATOM 677 O O . ASP A 1 86 ? 24.318 -5.017 -47.336 1.00 65.75 86 ASP A O 1
ATOM 681 N N . HIS A 1 87 ? 24.241 -7.121 -46.518 1.00 66.00 87 HIS A N 1
ATOM 682 C CA . HIS A 1 87 ? 25.320 -6.985 -45.536 1.00 66.00 87 HIS A CA 1
ATOM 683 C C . HIS A 1 87 ? 26.688 -6.705 -46.179 1.00 66.00 87 HIS A C 1
ATOM 685 O O . HIS A 1 87 ? 27.524 -6.051 -45.553 1.00 66.00 87 HIS A O 1
ATOM 691 N N . PHE A 1 88 ? 26.918 -7.144 -47.424 1.00 68.25 88 PHE A N 1
ATOM 692 C CA . PHE A 1 88 ? 28.216 -6.999 -48.087 1.00 68.25 88 PHE A CA 1
ATOM 693 C C . PHE A 1 88 ? 28.569 -5.535 -48.368 1.00 68.25 88 PHE A C 1
ATOM 695 O O . PHE A 1 88 ? 29.747 -5.174 -48.366 1.00 68.25 88 PHE A O 1
ATOM 702 N N . MET A 1 89 ? 27.565 -4.670 -48.551 1.00 69.81 89 MET A N 1
ATOM 703 C CA . MET A 1 89 ? 27.794 -3.232 -48.701 1.00 69.81 89 MET A CA 1
ATOM 704 C C . MET A 1 89 ? 28.411 -2.624 -47.443 1.00 69.81 89 MET A C 1
ATOM 706 O O . MET A 1 89 ? 29.417 -1.925 -47.530 1.00 69.81 89 MET A O 1
ATOM 710 N N . CYS A 1 90 ? 27.853 -2.925 -46.272 1.00 72.50 90 CYS A N 1
ATOM 711 C CA . CYS A 1 90 ? 28.398 -2.453 -45.002 1.00 72.50 90 CYS A CA 1
ATOM 712 C C . CYS A 1 90 ? 29.755 -3.057 -44.681 1.00 72.50 90 CYS A C 1
ATOM 714 O O . CYS A 1 90 ? 30.619 -2.377 -44.126 1.00 72.50 90 CYS A O 1
ATOM 716 N N . ASP A 1 91 ? 29.944 -4.318 -45.068 1.00 76.31 91 ASP A N 1
ATOM 717 C CA . ASP A 1 91 ? 31.199 -5.010 -44.855 1.00 76.31 91 ASP A CA 1
ATOM 718 C C . ASP A 1 91 ? 32.369 -4.290 -45.532 1.00 76.31 91 ASP A C 1
ATOM 720 O O . ASP A 1 91 ? 33.450 -4.211 -44.963 1.00 76.31 91 ASP A O 1
ATOM 724 N N . SER A 1 92 ? 32.146 -3.625 -46.667 1.00 77.00 92 SER A N 1
ATOM 725 C CA . SER A 1 92 ? 33.187 -2.840 -47.341 1.00 77.00 92 SER A CA 1
ATOM 726 C C . SER A 1 92 ? 33.744 -1.650 -46.535 1.00 77.00 92 SER A C 1
ATOM 728 O O . SER A 1 92 ? 34.846 -1.188 -46.843 1.00 77.00 92 SER A O 1
ATOM 730 N N . PHE A 1 93 ? 33.034 -1.190 -45.495 1.00 73.38 93 PHE A N 1
ATOM 731 C CA . PHE A 1 93 ? 33.362 0.015 -44.724 1.00 73.38 93 PHE A CA 1
ATOM 732 C C . PHE A 1 93 ? 33.983 -0.249 -43.340 1.00 73.38 93 PHE A C 1
ATOM 734 O O . PHE A 1 93 ? 34.371 0.709 -42.672 1.00 73.38 93 PHE A O 1
ATOM 741 N N . CYS A 1 94 ? 34.123 -1.504 -42.890 1.00 77.12 94 CYS A N 1
ATOM 742 C CA . CYS A 1 94 ? 34.803 -1.817 -41.623 1.00 77.12 94 CYS A CA 1
ATOM 743 C C . CYS A 1 94 ? 36.165 -2.509 -41.815 1.00 77.12 94 CYS A C 1
ATOM 745 O O . CYS A 1 94 ? 36.430 -3.129 -42.843 1.00 77.12 94 CYS A O 1
ATOM 747 N N . GLU A 1 95 ? 37.041 -2.423 -40.805 1.00 73.25 95 GLU A N 1
ATOM 748 C CA . GLU A 1 95 ? 38.457 -2.835 -40.884 1.00 73.25 95 GLU A CA 1
ATOM 749 C C . GLU A 1 95 ? 38.672 -4.281 -41.368 1.00 73.25 95 GLU A C 1
ATOM 751 O O . GLU A 1 95 ? 39.544 -4.531 -42.198 1.00 73.25 95 GLU A O 1
ATOM 756 N N . ASN A 1 96 ? 37.847 -5.229 -40.908 1.00 73.88 96 ASN A N 1
ATOM 757 C CA . ASN A 1 96 ? 37.973 -6.658 -41.237 1.00 73.88 96 ASN A CA 1
ATOM 758 C C . ASN A 1 96 ? 37.218 -7.084 -42.506 1.00 73.88 96 ASN A C 1
ATOM 760 O O . ASN A 1 96 ? 37.218 -8.266 -42.858 1.00 73.88 96 ASN A O 1
ATOM 764 N N . ARG A 1 97 ? 36.543 -6.139 -43.166 1.00 75.44 97 ARG A N 1
ATOM 765 C CA . ARG A 1 97 ? 35.759 -6.319 -44.394 1.00 75.44 97 ARG A CA 1
ATOM 766 C C . ARG A 1 97 ? 34.747 -7.472 -44.412 1.00 75.44 97 ARG A C 1
ATOM 768 O O . ARG A 1 97 ? 34.386 -7.953 -45.483 1.00 75.44 97 ARG A O 1
ATOM 775 N N . THR A 1 98 ? 34.341 -7.953 -43.238 1.00 79.44 98 THR A N 1
ATOM 776 C CA . THR A 1 98 ? 33.450 -9.106 -43.056 1.00 79.44 98 THR A CA 1
ATOM 777 C C . THR A 1 98 ? 32.720 -9.016 -41.713 1.00 79.44 98 THR A C 1
ATOM 779 O O . THR A 1 98 ? 33.347 -8.732 -40.688 1.00 79.44 98 THR A O 1
ATOM 782 N N . ASN A 1 99 ? 31.418 -9.324 -41.698 1.00 75.31 99 ASN A N 1
ATOM 783 C CA . ASN A 1 99 ? 30.577 -9.429 -40.494 1.00 75.31 99 ASN A CA 1
ATOM 784 C C . ASN A 1 99 ? 30.671 -8.208 -39.553 1.00 75.31 99 ASN A C 1
ATOM 786 O O . ASN A 1 99 ? 30.892 -8.360 -38.346 1.00 75.31 99 ASN A O 1
ATOM 790 N N . CYS A 1 100 ? 30.542 -6.993 -40.092 1.00 81.12 100 CYS A N 1
ATOM 791 C CA . CYS A 1 100 ? 30.725 -5.766 -39.306 1.00 81.12 100 CYS A CA 1
ATOM 792 C C . CYS A 1 100 ? 29.616 -5.535 -38.261 1.00 81.12 100 CYS A C 1
ATOM 794 O O . CYS A 1 100 ? 29.873 -4.978 -37.187 1.00 81.12 100 CYS A O 1
ATOM 796 N N . CYS A 1 101 ? 28.394 -5.985 -38.553 1.00 84.81 101 CYS A N 1
ATOM 797 C CA . CYS A 1 101 ? 27.264 -5.950 -37.625 1.00 84.81 101 CYS A CA 1
ATOM 798 C C . CYS A 1 101 ? 26.990 -7.329 -37.014 1.00 84.81 101 CYS A C 1
ATOM 800 O O . CYS A 1 101 ? 27.312 -8.365 -37.595 1.00 84.81 101 CYS A O 1
ATOM 802 N N . ASP A 1 102 ? 26.398 -7.329 -35.822 1.00 87.50 102 ASP A N 1
ATOM 803 C CA . ASP A 1 102 ? 25.885 -8.523 -35.155 1.00 87.50 102 ASP A CA 1
ATOM 804 C C . ASP A 1 102 ? 24.833 -9.245 -36.013 1.00 87.50 102 ASP A C 1
ATOM 806 O O . ASP A 1 102 ? 24.155 -8.628 -36.830 1.00 87.50 102 ASP A O 1
ATOM 810 N N . PHE A 1 103 ? 24.643 -10.542 -35.773 1.00 87.00 103 PHE A N 1
ATOM 811 C CA . PHE A 1 103 ? 23.575 -11.324 -36.396 1.00 87.00 103 PHE A CA 1
ATOM 812 C C . PHE A 1 103 ? 22.173 -10.789 -36.055 1.00 87.00 103 PHE A C 1
ATOM 814 O O . PHE A 1 103 ? 21.268 -10.877 -36.877 1.00 87.00 103 PHE A O 1
ATOM 821 N N . HIS A 1 104 ? 21.996 -10.213 -34.861 1.00 88.69 104 HIS A N 1
ATOM 822 C CA . HIS A 1 104 ? 20.759 -9.549 -34.437 1.00 88.69 104 HIS A CA 1
ATOM 823 C C . HIS A 1 104 ? 20.787 -8.037 -34.681 1.00 88.69 104 HIS A C 1
ATOM 825 O O . HIS A 1 104 ? 20.180 -7.277 -33.921 1.00 88.69 104 HIS A O 1
ATOM 831 N N . ALA A 1 105 ? 21.531 -7.572 -35.687 1.00 87.12 105 ALA A N 1
ATOM 832 C CA . ALA A 1 105 ? 21.586 -6.173 -36.069 1.00 87.12 105 ALA A CA 1
ATOM 833 C C . ALA A 1 105 ? 21.357 -5.980 -37.561 1.00 87.12 105 ALA A C 1
ATOM 835 O O . ALA A 1 105 ? 21.852 -6.717 -38.406 1.00 87.12 105 ALA A O 1
ATOM 836 N N . LYS A 1 106 ? 20.649 -4.901 -37.876 1.00 84.44 106 LYS A N 1
ATOM 837 C CA . LYS A 1 106 ? 20.513 -4.396 -39.233 1.00 84.44 106 LYS A CA 1
ATOM 838 C C . LYS A 1 106 ? 21.605 -3.393 -39.503 1.00 84.44 106 LYS A C 1
ATOM 840 O O . LYS A 1 106 ? 21.864 -2.523 -38.667 1.00 84.44 106 LYS A O 1
ATOM 845 N N . CYS A 1 107 ? 22.192 -3.496 -40.685 1.00 80.50 107 CYS A N 1
ATOM 846 C CA . CYS A 1 107 ? 23.138 -2.507 -41.135 1.00 80.50 107 CYS A CA 1
ATOM 847 C C . CYS A 1 107 ? 22.464 -1.412 -41.958 1.00 80.50 107 CYS A C 1
ATOM 849 O O . CYS A 1 107 ? 21.621 -1.665 -42.823 1.00 80.50 107 CYS A O 1
ATOM 851 N N . TYR A 1 108 ? 22.886 -0.190 -41.687 1.00 78.94 108 TYR A N 1
ATOM 852 C CA . TYR A 1 108 ? 22.582 0.981 -42.472 1.00 78.94 108 TYR A CA 1
ATOM 853 C C . TYR A 1 108 ? 23.910 1.566 -42.954 1.00 78.94 108 TYR A C 1
ATOM 855 O O . TYR A 1 108 ? 24.794 1.806 -42.138 1.00 78.94 108 TYR A O 1
ATOM 863 N N . CYS A 1 109 ? 24.084 1.796 -44.256 1.00 72.75 109 CYS A N 1
ATOM 864 C CA . CYS A 1 109 ? 25.318 2.369 -44.811 1.00 72.75 109 CYS A CA 1
ATOM 865 C C . CYS A 1 109 ? 25.037 3.617 -45.650 1.00 72.75 109 CYS A C 1
ATOM 867 O O . CYS A 1 109 ? 24.154 3.607 -46.507 1.00 72.75 109 CYS A O 1
ATOM 869 N N . GLY A 1 110 ? 25.824 4.671 -45.429 1.00 67.06 110 GLY A N 1
ATOM 870 C CA . GLY A 1 110 ? 25.815 5.889 -46.227 1.00 67.06 110 GLY A CA 1
ATOM 871 C C . GLY A 1 110 ? 26.706 5.714 -47.452 1.00 67.06 110 GLY A C 1
ATOM 872 O O . GLY A 1 110 ? 27.929 5.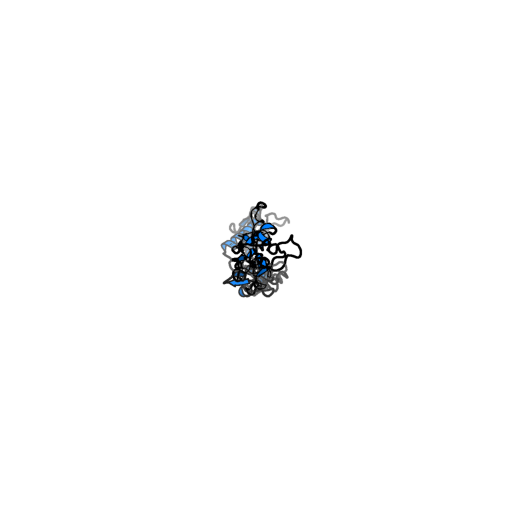632 -47.345 1.00 67.06 110 GLY A O 1
ATOM 873 N N . THR A 1 111 ? 26.098 5.656 -48.635 1.00 58.47 111 THR A N 1
ATOM 874 C CA . THR A 1 111 ? 26.810 5.333 -49.884 1.00 58.47 111 THR A CA 1
ATOM 875 C C . THR A 1 111 ? 27.753 6.435 -50.379 1.00 58.47 111 THR A C 1
ATOM 877 O O . THR A 1 111 ? 28.625 6.131 -51.193 1.00 58.47 111 THR A O 1
ATOM 880 N N . ARG A 1 112 ? 27.635 7.692 -49.909 1.00 57.31 112 ARG A N 1
ATOM 881 C CA . ARG A 1 112 ? 28.545 8.791 -50.307 1.00 57.31 112 ARG A CA 1
ATOM 882 C C . ARG A 1 112 ? 29.578 9.141 -49.239 1.00 57.31 112 ARG A C 1
ATOM 884 O O . ARG A 1 112 ? 30.698 9.494 -49.594 1.00 57.31 112 ARG A O 1
ATOM 891 N N . GLY A 1 113 ? 29.219 9.037 -47.959 1.00 59.88 113 GLY A N 1
ATOM 892 C CA . GLY A 1 113 ? 30.112 9.349 -46.836 1.00 59.88 113 GLY A CA 1
ATOM 893 C C . GLY A 1 113 ? 31.053 8.216 -46.410 1.00 59.88 113 GLY A C 1
ATOM 894 O O . GLY A 1 113 ? 32.017 8.485 -45.695 1.00 59.88 113 GLY A O 1
ATOM 895 N N . GLY A 1 114 ? 30.785 6.970 -46.827 1.00 64.75 114 GLY A N 1
ATOM 896 C CA . GLY A 1 114 ? 31.553 5.787 -46.417 1.00 64.75 114 GLY A CA 1
ATOM 897 C C . GLY A 1 114 ? 31.357 5.379 -44.952 1.00 64.75 114 GLY A C 1
ATOM 898 O O . GLY A 1 114 ? 32.111 4.557 -44.438 1.00 64.75 114 GLY A O 1
ATOM 899 N N . ASP A 1 115 ? 30.358 5.952 -44.278 1.00 70.88 115 ASP A N 1
ATOM 900 C CA . ASP A 1 115 ? 30.004 5.591 -42.910 1.00 70.88 115 ASP A CA 1
ATOM 901 C C . ASP A 1 115 ? 28.983 4.438 -42.914 1.00 70.88 115 ASP A C 1
ATOM 903 O O . ASP A 1 115 ? 28.136 4.330 -43.806 1.00 70.88 115 ASP A O 1
ATOM 907 N N . TYR A 1 116 ? 29.012 3.605 -41.873 1.00 78.06 116 TYR A N 1
ATOM 908 C CA . TYR A 1 116 ? 28.011 2.571 -41.605 1.00 78.06 116 TYR A CA 1
ATOM 909 C C . TYR A 1 116 ? 27.569 2.612 -40.139 1.00 78.06 116 TYR A C 1
ATOM 911 O O . TYR A 1 116 ? 28.320 3.030 -39.258 1.00 78.06 116 TYR A O 1
ATOM 919 N N . GLU A 1 117 ? 26.350 2.162 -39.872 1.00 80.00 117 GLU A N 1
ATOM 920 C CA . GLU A 1 117 ? 25.802 2.026 -38.533 1.00 80.00 117 GLU A CA 1
ATOM 921 C C . GLU A 1 117 ? 25.068 0.695 -38.387 1.00 80.00 117 GLU A C 1
ATOM 923 O O . GLU A 1 117 ? 24.224 0.321 -39.204 1.00 80.00 117 GLU A O 1
ATOM 928 N N . CYS A 1 118 ? 25.364 -0.005 -37.297 1.00 84.50 118 CYS A N 1
ATOM 929 C CA . CYS A 1 118 ? 24.667 -1.220 -36.922 1.00 84.50 118 CYS A CA 1
ATOM 930 C C . CYS A 1 118 ? 23.595 -0.900 -35.878 1.00 84.50 118 CYS A C 1
ATOM 932 O O . CYS A 1 118 ? 23.874 -0.286 -34.851 1.00 84.50 118 CYS A O 1
ATOM 934 N N . VAL A 1 119 ? 22.363 -1.355 -36.092 1.00 85.94 119 VAL A N 1
ATOM 935 C CA . VAL A 1 119 ? 21.271 -1.170 -35.130 1.00 85.94 119 VAL A CA 1
ATOM 936 C C . VAL A 1 119 ? 20.666 -2.523 -34.807 1.00 85.94 119 VAL A C 1
ATOM 938 O O . VAL A 1 119 ? 20.136 -3.185 -35.694 1.00 85.94 119 VAL A O 1
ATOM 941 N N . CYS A 1 120 ? 20.702 -2.922 -33.532 1.00 88.94 120 CYS A N 1
ATOM 942 C CA . CYS A 1 120 ? 20.092 -4.186 -33.116 1.00 88.94 120 CYS A CA 1
ATOM 943 C C . CYS A 1 120 ? 18.598 -4.252 -33.492 1.00 88.94 120 CYS A C 1
ATOM 945 O O . CYS A 1 120 ? 17.901 -3.228 -33.458 1.00 88.94 120 CYS A O 1
ATOM 947 N N . ASP A 1 121 ? 18.103 -5.450 -33.775 1.00 90.19 121 ASP A N 1
ATOM 948 C CA . ASP A 1 121 ? 16.713 -5.732 -34.112 1.00 90.19 121 ASP A CA 1
ATOM 949 C C . ASP A 1 121 ? 15.730 -5.334 -33.000 1.00 90.19 121 ASP A C 1
ATOM 951 O O . ASP A 1 121 ? 16.095 -5.027 -31.859 1.00 90.19 121 ASP A O 1
ATOM 955 N N . ALA A 1 122 ? 14.437 -5.336 -33.334 1.00 90.88 122 ALA A N 1
ATOM 956 C CA . ALA A 1 122 ? 13.381 -5.198 -32.336 1.00 90.88 122 ALA A CA 1
ATOM 957 C C . ALA A 1 122 ? 13.536 -6.288 -31.260 1.00 90.88 122 ALA A C 1
ATOM 959 O O . ALA A 1 122 ? 13.808 -7.442 -31.575 1.00 90.88 122 ALA A O 1
ATOM 960 N N . GLY A 1 123 ? 13.381 -5.917 -29.989 1.00 92.12 123 GLY A N 1
ATOM 961 C CA . GLY A 1 123 ? 13.634 -6.825 -28.865 1.00 92.12 123 GLY A CA 1
ATOM 962 C C . GLY A 1 123 ? 15.111 -6.998 -28.486 1.00 92.12 123 GLY A C 1
ATOM 963 O O . GLY A 1 123 ? 15.375 -7.605 -27.453 1.00 92.12 123 GLY A O 1
ATOM 964 N N . TYR A 1 124 ? 16.069 -6.399 -29.206 1.00 92.81 124 TYR A N 1
ATOM 965 C CA . TYR A 1 124 ? 17.502 -6.452 -28.876 1.00 92.81 124 TYR A CA 1
ATOM 966 C C . TYR A 1 124 ? 18.116 -5.061 -28.666 1.00 92.81 124 TYR A C 1
ATOM 968 O O . TYR A 1 124 ? 17.846 -4.117 -29.406 1.00 92.81 124 TYR A O 1
ATOM 976 N N . GLN A 1 125 ? 18.992 -4.912 -27.680 1.00 91.06 125 GLN A N 1
ATOM 977 C CA . GLN A 1 125 ? 19.725 -3.684 -27.369 1.00 91.06 125 GLN A CA 1
ATOM 978 C C . GLN A 1 125 ? 21.239 -3.890 -27.455 1.00 91.06 125 GLN A C 1
ATOM 980 O O . GLN A 1 125 ? 21.722 -5.013 -27.367 1.00 91.06 125 GLN A O 1
ATOM 985 N N . GLY A 1 126 ? 21.977 -2.792 -27.601 1.00 89.00 126 GLY A N 1
ATOM 986 C CA . GLY A 1 126 ? 23.428 -2.802 -27.746 1.00 89.00 126 GLY A CA 1
ATOM 987 C C . GLY A 1 126 ? 23.885 -1.844 -28.835 1.00 89.00 126 GLY A C 1
ATOM 988 O O . GLY A 1 126 ? 23.088 -1.076 -29.378 1.00 89.00 126 GLY A O 1
ATOM 989 N N . THR A 1 127 ? 25.172 -1.905 -29.154 1.00 85.81 127 THR A N 1
ATOM 990 C CA . THR A 1 127 ? 25.801 -1.070 -30.189 1.00 85.81 127 THR A CA 1
ATOM 991 C C . THR A 1 127 ? 25.508 -1.554 -31.611 1.00 85.81 127 THR A C 1
ATOM 993 O O . THR A 1 127 ? 25.819 -0.850 -32.559 1.00 85.81 127 THR A O 1
ATOM 996 N N . GLY A 1 128 ? 24.957 -2.763 -31.778 1.00 84.44 128 GLY A N 1
ATOM 997 C CA . GLY A 1 128 ? 24.759 -3.380 -33.091 1.00 84.44 128 GLY A CA 1
ATOM 998 C C . GLY A 1 128 ? 25.999 -4.070 -33.661 1.00 84.44 128 GLY A C 1
ATOM 999 O O . GLY A 1 128 ? 25.873 -4.829 -34.617 1.00 84.44 128 GLY A O 1
ATOM 1000 N N . HIS A 1 129 ? 27.182 -3.838 -33.094 1.00 85.19 129 HIS A N 1
ATOM 1001 C CA . HIS A 1 129 ? 28.419 -4.468 -33.549 1.00 85.19 129 HIS A CA 1
ATOM 1002 C C . HIS A 1 129 ? 28.541 -5.910 -33.049 1.00 85.19 129 HIS A C 1
ATOM 1004 O O . HIS A 1 129 ? 27.833 -6.348 -32.144 1.00 85.19 129 HIS A O 1
ATOM 1010 N N . ARG A 1 130 ? 29.460 -6.658 -33.657 1.00 82.12 130 ARG A N 1
ATOM 1011 C CA . ARG A 1 130 ? 29.618 -8.103 -33.481 1.00 82.12 130 ARG A CA 1
ATOM 1012 C C . ARG A 1 130 ? 29.603 -8.575 -32.013 1.00 82.12 130 ARG A C 1
ATOM 1014 O O . ARG A 1 130 ? 30.457 -8.179 -31.223 1.00 82.12 130 ARG A O 1
ATOM 1021 N N . HIS A 1 131 ? 28.685 -9.494 -31.709 1.00 80.81 131 HIS A N 1
ATOM 1022 C CA . HIS A 1 131 ? 28.409 -10.106 -30.399 1.00 80.81 131 HIS A CA 1
ATOM 1023 C C . HIS A 1 131 ? 27.930 -9.133 -29.307 1.00 80.81 131 HIS A C 1
ATOM 1025 O O . HIS A 1 131 ? 28.060 -9.427 -28.119 1.00 80.81 131 HIS A O 1
ATOM 1031 N N . GLN A 1 132 ? 27.384 -7.973 -29.685 1.00 87.19 132 GLN A N 1
ATOM 1032 C CA . GLN A 1 132 ? 26.970 -6.922 -28.747 1.00 87.19 132 GLN A CA 1
ATOM 1033 C C . GLN A 1 132 ? 25.456 -6.696 -28.708 1.00 87.19 132 GLN A C 1
ATOM 1035 O O . GLN A 1 132 ? 25.002 -5.896 -27.891 1.00 87.19 132 GLN A O 1
ATOM 1040 N N . CYS A 1 133 ? 24.662 -7.384 -29.537 1.00 91.56 133 CYS A N 1
ATOM 1041 C CA . CYS A 1 133 ? 23.205 -7.342 -29.413 1.00 91.56 133 CYS A CA 1
ATOM 1042 C C . CYS A 1 133 ? 22.711 -8.356 -28.378 1.00 91.56 133 CYS A C 1
ATOM 1044 O O . CYS A 1 133 ? 22.857 -9.564 -28.541 1.00 91.56 133 CYS A O 1
ATOM 1046 N N . GLN A 1 134 ? 22.079 -7.856 -27.321 1.00 93.69 134 GLN A N 1
ATOM 1047 C CA . GLN A 1 134 ? 21.495 -8.653 -26.242 1.00 93.69 134 GLN A CA 1
ATOM 1048 C C . GLN A 1 134 ? 19.988 -8.431 -26.174 1.00 93.69 134 GLN A C 1
ATOM 1050 O O . GLN A 1 134 ? 19.505 -7.362 -26.542 1.00 93.69 134 GLN A O 1
ATOM 1055 N N . MET A 1 135 ? 19.232 -9.415 -25.686 1.00 94.19 135 MET A N 1
ATOM 1056 C CA . MET A 1 135 ? 17.789 -9.252 -25.511 1.00 94.19 135 MET A CA 1
ATOM 1057 C C . MET A 1 135 ? 17.482 -8.077 -24.575 1.00 94.19 135 MET A C 1
ATOM 1059 O O . MET A 1 135 ? 18.212 -7.786 -23.626 1.00 94.19 135 MET A O 1
ATOM 1063 N N . CYS A 1 136 ? 16.393 -7.369 -24.860 1.00 94.31 136 CYS A N 1
ATOM 1064 C CA . CYS A 1 136 ? 15.921 -6.292 -24.002 1.00 94.31 136 CYS A CA 1
ATOM 1065 C C . CYS A 1 136 ? 15.572 -6.870 -22.621 1.00 94.31 136 CYS A C 1
ATOM 1067 O O . CYS A 1 136 ? 14.800 -7.831 -22.559 1.00 94.31 136 CYS A O 1
ATOM 1069 N N . PRO A 1 137 ? 16.095 -6.309 -21.521 1.00 95.56 137 PRO A N 1
ATOM 1070 C CA . PRO A 1 137 ? 15.833 -6.820 -20.187 1.00 95.56 137 PRO A CA 1
ATOM 1071 C C . PRO A 1 137 ? 14.353 -6.674 -19.841 1.00 95.56 137 PRO A C 1
ATOM 1073 O O . PRO A 1 137 ? 13.640 -5.815 -20.378 1.00 95.56 137 PRO A O 1
ATOM 1076 N N . LYS A 1 138 ? 13.892 -7.497 -18.902 1.00 95.44 138 LYS A N 1
ATOM 1077 C CA . LYS A 1 138 ? 12.510 -7.466 -18.421 1.00 95.44 138 LYS A CA 1
ATOM 1078 C C . LYS A 1 138 ? 12.102 -6.048 -17.983 1.00 95.44 138 LYS A C 1
ATOM 1080 O O . LYS A 1 138 ? 12.867 -5.342 -17.331 1.00 95.44 138 LYS A O 1
ATOM 1085 N N . GLY A 1 139 ? 10.892 -5.629 -18.354 1.00 94.44 139 GLY A N 1
ATOM 1086 C CA . GLY A 1 139 ? 10.383 -4.275 -18.097 1.00 94.44 139 GLY A CA 1
ATOM 1087 C C . GLY A 1 139 ? 10.815 -3.232 -19.131 1.00 94.44 139 GLY A C 1
ATOM 1088 O O . GLY A 1 139 ? 10.579 -2.035 -18.947 1.00 94.44 139 GLY A O 1
ATOM 1089 N N . THR A 1 140 ? 11.425 -3.662 -20.236 1.00 94.94 140 THR A N 1
ATOM 1090 C CA . THR A 1 140 ? 11.781 -2.795 -21.361 1.00 94.94 140 THR A CA 1
ATOM 1091 C C . THR A 1 140 ? 11.347 -3.406 -22.686 1.00 94.94 140 THR A C 1
ATOM 1093 O O . THR A 1 140 ? 11.177 -4.618 -22.796 1.00 94.94 140 THR A O 1
ATOM 1096 N N . TYR A 1 141 ? 11.151 -2.560 -23.695 1.00 93.19 141 TYR A N 1
ATOM 1097 C CA . TYR A 1 141 ? 10.782 -2.985 -25.038 1.00 93.19 141 TYR A CA 1
ATOM 1098 C C . TYR A 1 141 ? 11.470 -2.127 -26.101 1.00 93.19 141 TYR A C 1
ATOM 1100 O O . TYR A 1 141 ? 11.740 -0.934 -25.899 1.00 93.19 141 TYR A O 1
ATOM 1108 N N . LYS A 1 142 ? 11.712 -2.718 -27.273 1.00 92.00 142 LYS A N 1
ATOM 1109 C CA . LYS A 1 142 ? 12.276 -2.013 -28.430 1.00 92.00 142 LYS A CA 1
ATOM 1110 C C . LYS A 1 142 ? 11.500 -2.332 -29.703 1.00 92.00 142 LYS A C 1
ATOM 1112 O O . LYS A 1 142 ? 11.464 -3.475 -30.147 1.00 92.00 142 LYS A O 1
ATOM 1117 N N . LYS A 1 143 ? 10.906 -1.292 -30.297 1.00 87.12 143 LYS A N 1
ATOM 1118 C CA . LYS A 1 143 ? 10.160 -1.371 -31.563 1.00 87.12 143 LYS A CA 1
ATOM 1119 C C . LYS A 1 143 ? 11.098 -1.384 -32.775 1.00 87.12 143 LYS A C 1
ATOM 1121 O O . LYS A 1 143 ? 12.234 -0.924 -32.698 1.00 87.12 143 LYS A O 1
ATOM 1126 N N . PHE A 1 144 ? 10.570 -1.829 -33.912 1.00 75.50 144 PHE A N 1
ATOM 1127 C CA . PHE A 1 144 ? 11.240 -1.782 -35.213 1.00 75.50 144 PHE A CA 1
ATOM 1128 C C . PHE A 1 144 ? 11.729 -0.363 -35.570 1.00 75.50 144 PHE A C 1
ATOM 1130 O O . PHE A 1 144 ? 11.023 0.615 -35.309 1.00 75.50 144 PHE A O 1
ATOM 1137 N N . ASN A 1 145 ? 12.929 -0.249 -36.155 1.00 65.31 145 ASN A N 1
ATOM 1138 C CA . ASN A 1 145 ? 13.577 1.009 -36.571 1.00 65.31 145 ASN A CA 1
ATOM 1139 C C . ASN A 1 145 ? 13.772 2.069 -35.463 1.00 65.31 145 ASN A C 1
ATOM 1141 O O . ASN A 1 145 ? 13.982 3.249 -35.745 1.00 65.31 145 ASN A O 1
ATOM 1145 N N . ARG A 1 146 ? 13.712 1.687 -34.182 1.00 68.31 146 ARG A N 1
ATOM 1146 C CA . ARG A 1 146 ? 14.063 2.568 -33.058 1.00 68.31 146 ARG A CA 1
ATOM 1147 C C . ARG A 1 146 ? 15.414 2.147 -32.503 1.00 68.31 146 ARG A C 1
ATOM 1149 O O . ARG A 1 146 ? 15.551 1.020 -32.056 1.00 68.31 146 ARG A O 1
ATOM 1156 N N . LYS A 1 147 ? 16.382 3.065 -32.450 1.00 69.12 147 LYS A N 1
ATOM 1157 C CA . LYS A 1 147 ? 17.679 2.811 -31.794 1.00 69.12 147 LYS A CA 1
ATOM 1158 C C . LYS A 1 147 ? 17.543 2.693 -30.274 1.00 69.12 147 LYS A C 1
ATOM 1160 O O . LYS A 1 147 ? 18.154 1.828 -29.660 1.00 69.12 147 LYS A O 1
ATOM 1165 N N . ALA A 1 148 ? 16.699 3.536 -29.679 1.00 80.69 148 ALA A N 1
ATOM 1166 C CA . ALA A 1 148 ? 16.564 3.642 -28.231 1.00 80.69 148 ALA A CA 1
ATOM 1167 C C . ALA A 1 148 ? 15.649 2.565 -27.626 1.00 80.69 148 ALA A C 1
ATOM 1169 O O . ALA A 1 148 ? 14.506 2.384 -28.060 1.00 80.69 148 ALA A O 1
ATOM 1170 N N . LEU A 1 149 ? 16.141 1.931 -26.559 1.00 87.94 149 LEU A N 1
ATOM 1171 C CA . LEU A 1 149 ? 15.355 1.102 -25.651 1.00 87.94 149 LEU A CA 1
ATOM 1172 C C . LEU A 1 149 ? 14.317 1.955 -24.910 1.00 87.94 149 LEU A C 1
ATOM 1174 O O . LEU A 1 149 ? 14.622 3.064 -24.466 1.00 87.94 149 LEU A O 1
ATOM 1178 N N . ARG A 1 150 ? 13.096 1.441 -24.733 1.00 91.56 150 ARG A N 1
ATOM 1179 C CA . ARG A 1 150 ? 12.057 2.112 -23.942 1.00 91.56 150 ARG A CA 1
ATOM 1180 C C . ARG A 1 150 ? 11.725 1.304 -22.700 1.00 91.56 150 ARG A C 1
ATOM 1182 O O . ARG A 1 150 ? 11.638 0.083 -22.753 1.00 91.56 150 ARG A O 1
ATOM 1189 N N . LYS A 1 151 ? 11.502 2.002 -21.591 1.00 93.88 151 LYS A N 1
ATOM 1190 C CA . LYS A 1 151 ? 11.021 1.398 -20.348 1.00 93.88 151 LYS A CA 1
ATOM 1191 C C . LYS A 1 151 ? 9.502 1.256 -20.395 1.00 93.88 151 LYS A C 1
ATOM 1193 O O . LYS A 1 151 ? 8.816 2.093 -20.994 1.00 93.88 151 LYS A O 1
ATOM 1198 N N . CYS A 1 152 ? 8.991 0.199 -19.777 1.00 93.50 152 CYS A N 1
ATOM 1199 C CA . CYS A 1 152 ? 7.577 0.106 -19.452 1.00 93.50 152 CYS A CA 1
ATOM 1200 C C . CYS A 1 152 ? 7.175 1.233 -18.475 1.00 93.50 152 CYS A C 1
ATOM 1202 O O . CYS A 1 152 ? 8.048 1.827 -17.832 1.00 93.50 152 CYS A O 1
ATOM 1204 N N . PRO A 1 153 ? 5.876 1.575 -18.390 1.00 93.88 153 PRO A N 1
ATOM 1205 C CA . PRO A 1 153 ? 5.358 2.470 -17.357 1.00 93.88 153 PRO A CA 1
ATOM 1206 C C . PRO A 1 153 ? 5.789 2.050 -15.945 1.00 93.88 153 PRO A C 1
ATOM 1208 O O . PRO A 1 153 ? 6.100 0.885 -15.699 1.00 93.88 153 PRO A O 1
ATOM 1211 N N . GLU A 1 154 ? 5.773 2.990 -15.006 1.00 94.38 154 GLU A N 1
ATOM 1212 C CA . GLU A 1 154 ? 6.026 2.687 -13.595 1.00 94.38 154 GLU A CA 1
ATOM 1213 C C . GLU A 1 154 ? 5.051 1.611 -13.079 1.00 94.38 154 GLU A C 1
ATOM 1215 O O . GLU A 1 154 ? 3.898 1.563 -13.517 1.00 94.38 154 GLU A O 1
ATOM 1220 N N . HIS A 1 155 ? 5.531 0.724 -12.200 1.00 94.88 155 HIS A N 1
ATOM 1221 C CA . HIS A 1 155 ? 4.783 -0.435 -11.681 1.00 94.88 155 HIS A CA 1
ATOM 1222 C C . HIS A 1 155 ? 4.244 -1.382 -12.762 1.00 94.88 155 HIS A C 1
ATOM 1224 O O . HIS A 1 155 ? 3.154 -1.953 -12.653 1.00 94.88 155 HIS A O 1
ATOM 1230 N N . SER A 1 156 ? 5.002 -1.536 -13.846 1.00 95.56 156 SER A N 1
ATOM 1231 C CA . SER A 1 156 ? 4.679 -2.468 -14.916 1.00 95.56 156 SER A CA 1
ATOM 1232 C C . SER A 1 156 ? 5.925 -3.129 -15.478 1.00 95.56 156 SER A C 1
ATOM 1234 O O . SER A 1 156 ? 7.022 -2.569 -15.476 1.00 95.56 156 SER A O 1
ATOM 1236 N N . THR A 1 157 ? 5.750 -4.343 -15.981 1.00 96.00 157 THR A N 1
ATOM 1237 C CA . THR A 1 157 ? 6.842 -5.172 -16.469 1.00 96.00 157 THR A CA 1
ATOM 1238 C C . THR A 1 157 ? 6.396 -6.030 -17.648 1.00 96.00 157 THR A C 1
ATOM 1240 O O . THR A 1 157 ? 5.204 -6.226 -17.887 1.00 96.00 157 THR A O 1
ATOM 1243 N N . THR A 1 158 ? 7.351 -6.530 -18.423 1.00 95.19 158 THR A N 1
ATOM 1244 C CA . THR A 1 158 ? 7.089 -7.484 -19.511 1.00 95.19 158 THR A CA 1
ATOM 1245 C C . THR A 1 158 ? 7.062 -8.915 -18.955 1.00 95.19 158 THR A C 1
ATOM 1247 O O . THR A 1 158 ? 7.665 -9.167 -17.910 1.00 95.19 158 THR A O 1
ATOM 1250 N N . PRO A 1 159 ? 6.410 -9.890 -19.619 1.00 93.00 159 PRO A N 1
ATOM 1251 C CA . PRO A 1 159 ? 6.395 -11.283 -19.156 1.00 93.00 159 PRO A CA 1
ATOM 1252 C C . PRO A 1 159 ? 7.799 -11.900 -19.059 1.00 93.00 159 PRO A C 1
ATOM 1254 O O . PRO A 1 159 ? 8.077 -12.670 -18.142 1.00 93.00 159 PRO A O 1
ATOM 1257 N N . GLY A 1 160 ? 8.693 -11.503 -19.968 1.00 93.56 160 GLY A N 1
ATOM 1258 C CA . GLY A 1 160 ? 10.089 -11.925 -20.028 1.00 93.56 160 GLY A CA 1
ATOM 1259 C C . GLY A 1 160 ? 10.965 -10.902 -20.753 1.00 93.56 160 GLY A C 1
ATOM 1260 O O . GLY A 1 160 ? 10.584 -9.736 -20.897 1.00 93.56 160 GLY A O 1
ATOM 1261 N N . GLU A 1 161 ? 12.139 -11.342 -21.188 1.00 96.19 161 GLU A N 1
ATOM 1262 C CA . GLU A 1 161 ? 13.089 -10.543 -21.970 1.00 96.19 161 GLU A CA 1
ATOM 1263 C C . GLU A 1 161 ? 12.688 -10.472 -23.454 1.00 96.19 161 GLU A C 1
ATOM 1265 O O . GLU A 1 161 ? 11.836 -11.225 -23.923 1.00 96.19 161 GLU A O 1
ATOM 1270 N N . GLY A 1 162 ? 13.288 -9.545 -24.203 1.00 93.88 162 GLY A N 1
ATOM 1271 C CA . GLY A 1 162 ? 13.140 -9.472 -25.659 1.00 93.88 162 GLY A CA 1
ATOM 1272 C C . GLY A 1 162 ? 11.834 -8.853 -26.168 1.00 93.88 162 GLY A C 1
ATOM 1273 O O . GLY A 1 162 ? 11.480 -9.042 -27.329 1.00 93.88 162 GLY A O 1
ATOM 1274 N N . SER A 1 163 ? 11.098 -8.108 -25.336 1.00 95.69 163 SER A N 1
ATOM 1275 C CA . SER A 1 163 ? 9.820 -7.519 -25.755 1.00 95.69 163 SER A CA 1
ATOM 1276 C C . SER A 1 163 ? 9.981 -6.485 -26.878 1.00 95.69 163 SER A C 1
ATOM 1278 O O . SER A 1 163 ? 10.889 -5.644 -26.887 1.00 95.69 163 SER A O 1
ATOM 1280 N N . THR A 1 164 ? 9.050 -6.524 -27.831 1.00 93.00 164 THR A N 1
ATOM 1281 C CA . THR A 1 164 ? 9.060 -5.666 -29.025 1.00 93.00 164 THR A CA 1
ATOM 1282 C C . THR A 1 164 ? 7.967 -4.596 -29.002 1.00 93.00 164 THR A C 1
ATOM 1284 O O . THR A 1 164 ? 8.036 -3.630 -29.770 1.00 93.00 164 THR A O 1
ATOM 1287 N N . SER A 1 165 ? 6.978 -4.710 -28.107 1.00 90.88 165 SER A N 1
ATOM 1288 C CA . SER A 1 165 ? 5.811 -3.827 -28.057 1.00 90.88 165 SER A CA 1
ATOM 1289 C C . SER A 1 165 ? 5.531 -3.274 -26.660 1.00 90.88 165 SER A C 1
ATOM 1291 O O . SER A 1 165 ? 5.807 -3.890 -25.641 1.00 90.88 165 SER A O 1
ATOM 1293 N N . PHE A 1 166 ? 4.897 -2.101 -26.625 1.00 89.50 166 PHE A N 1
ATOM 1294 C CA . PHE A 1 166 ? 4.373 -1.511 -25.391 1.00 89.50 166 PHE A CA 1
ATOM 1295 C C . PHE A 1 166 ? 3.222 -2.339 -24.792 1.00 89.50 166 PHE A C 1
ATOM 1297 O O . PHE A 1 166 ? 3.015 -2.316 -23.584 1.00 89.50 166 PHE A O 1
ATOM 1304 N N . ASP A 1 167 ? 2.471 -3.071 -25.619 1.00 90.06 167 ASP A N 1
ATOM 1305 C CA . ASP A 1 167 ? 1.299 -3.841 -25.171 1.00 90.06 167 ASP A CA 1
ATOM 1306 C C . ASP A 1 167 ? 1.665 -5.075 -24.330 1.00 90.06 167 ASP A C 1
ATOM 1308 O O . ASP A 1 167 ? 0.821 -5.614 -23.597 1.00 90.06 167 ASP A O 1
ATOM 1312 N N . ASP A 1 168 ? 2.937 -5.472 -24.385 1.00 92.88 168 ASP A N 1
ATOM 1313 C CA . ASP A 1 168 ? 3.521 -6.510 -23.541 1.00 92.88 168 ASP A CA 1
ATOM 1314 C C . ASP A 1 168 ? 3.748 -6.017 -22.108 1.00 92.88 168 ASP A C 1
ATOM 1316 O O . ASP A 1 168 ? 3.841 -6.836 -21.199 1.00 92.88 168 ASP A O 1
ATOM 1320 N N . CYS A 1 169 ? 3.806 -4.701 -21.870 1.00 93.19 169 CYS A N 1
ATOM 1321 C CA . CYS A 1 169 ? 3.909 -4.155 -20.520 1.00 93.19 169 CYS A CA 1
ATOM 1322 C C . CYS A 1 169 ? 2.600 -4.423 -19.759 1.00 93.19 169 CYS A C 1
ATOM 1324 O O . CYS A 1 169 ? 1.542 -3.861 -20.074 1.00 93.19 169 CYS A O 1
ATOM 1326 N N . LYS A 1 170 ? 2.668 -5.294 -18.751 1.00 94.94 170 LYS A N 1
ATOM 1327 C CA . LYS A 1 170 ? 1.572 -5.619 -17.833 1.00 94.94 170 LYS A CA 1
ATOM 1328 C C . LYS A 1 170 ? 1.844 -4.997 -16.469 1.00 94.94 170 LYS A C 1
ATOM 1330 O O . LYS A 1 170 ? 2.995 -4.935 -16.045 1.00 94.94 170 LYS A O 1
ATOM 1335 N N . CYS A 1 171 ? 0.797 -4.529 -15.797 1.00 95.88 171 CYS A N 1
ATOM 1336 C CA . CYS A 1 171 ? 0.933 -3.999 -14.444 1.00 95.88 171 CYS A CA 1
ATOM 1337 C C . CYS A 1 171 ? 1.393 -5.097 -13.482 1.00 95.88 171 CYS A C 1
ATOM 1339 O O . CYS A 1 171 ? 1.030 -6.266 -13.638 1.00 95.88 171 CYS A O 1
ATOM 1341 N N . GLU A 1 172 ? 2.219 -4.714 -12.515 1.00 95.25 172 GLU A N 1
ATOM 1342 C CA . GLU A 1 172 ? 2.639 -5.592 -11.428 1.00 95.25 172 GLU A CA 1
ATOM 1343 C C . GLU A 1 172 ? 1.453 -5.929 -10.509 1.00 95.25 172 GLU A C 1
ATOM 1345 O O . GLU A 1 172 ? 0.410 -5.273 -10.535 1.00 95.25 172 GLU A O 1
ATOM 1350 N N . ILE A 1 173 ? 1.596 -6.976 -9.691 1.00 94.50 173 ILE A N 1
ATOM 1351 C CA . ILE A 1 173 ? 0.547 -7.393 -8.750 1.00 94.50 173 ILE A CA 1
ATOM 1352 C C . ILE A 1 173 ? 0.224 -6.231 -7.801 1.00 94.50 173 ILE A C 1
ATOM 1354 O O . ILE A 1 173 ? 1.129 -5.610 -7.248 1.00 94.50 173 ILE A O 1
ATOM 1358 N N . GLY A 1 174 ? -1.070 -5.953 -7.620 1.00 95.38 174 GLY A N 1
ATOM 1359 C CA . GLY A 1 174 ? -1.548 -4.828 -6.814 1.00 95.38 174 GLY A CA 1
ATOM 1360 C C . GLY A 1 174 ? -1.721 -3.514 -7.578 1.00 95.38 174 GLY A C 1
ATOM 1361 O O . GLY A 1 174 ? -2.135 -2.519 -6.985 1.00 95.38 174 GLY A O 1
ATOM 1362 N N . TYR A 1 175 ? -1.462 -3.512 -8.888 1.00 96.31 175 TYR A N 1
ATOM 1363 C CA . TYR A 1 175 ? -1.696 -2.377 -9.773 1.00 96.31 175 TYR A CA 1
ATOM 1364 C C . TYR A 1 175 ? -2.656 -2.749 -10.904 1.00 96.31 175 TYR A C 1
ATOM 1366 O O . TYR A 1 175 ? -2.602 -3.843 -11.464 1.00 96.31 175 TYR A O 1
ATOM 1374 N N . GLU A 1 176 ? -3.514 -1.806 -11.280 1.00 94.12 176 GLU A N 1
ATOM 1375 C CA . GLU A 1 176 ? -4.458 -1.942 -12.384 1.00 94.12 176 GLU A CA 1
ATOM 1376 C C . GLU A 1 176 ? -4.134 -0.979 -13.530 1.00 94.12 176 GLU A C 1
ATOM 1378 O O . GLU A 1 176 ? -3.587 0.112 -13.341 1.00 94.12 176 GLU A O 1
ATOM 1383 N N . LYS A 1 177 ? -4.454 -1.400 -14.758 1.00 91.12 177 LYS A N 1
ATOM 1384 C CA . LYS A 1 177 ? -4.179 -0.610 -15.959 1.00 91.12 177 LYS A CA 1
ATOM 1385 C C . LYS A 1 177 ? -5.278 0.424 -16.158 1.00 91.12 177 LYS A C 1
ATOM 1387 O O . LYS A 1 177 ? -6.378 0.090 -16.591 1.00 91.12 177 LYS A O 1
ATOM 1392 N N . ILE A 1 178 ? -4.934 1.690 -15.952 1.00 89.75 178 ILE A N 1
ATOM 1393 C CA . ILE A 1 178 ? -5.811 2.826 -16.225 1.00 89.75 178 ILE A CA 1
ATOM 1394 C C . ILE A 1 178 ? -5.203 3.620 -17.383 1.00 89.75 178 ILE A C 1
ATOM 1396 O O . ILE A 1 178 ? -4.162 4.273 -17.274 1.00 89.75 178 ILE A O 1
ATOM 1400 N N . ALA A 1 179 ? -5.846 3.510 -18.547 1.00 86.56 179 ALA A N 1
ATOM 1401 C CA . ALA A 1 179 ? -5.351 4.019 -19.824 1.00 86.56 179 ALA A CA 1
ATOM 1402 C C . ALA A 1 179 ? -3.944 3.486 -20.184 1.00 86.56 179 ALA A C 1
ATOM 1404 O O . ALA A 1 179 ? -3.796 2.333 -20.598 1.00 86.56 179 ALA A O 1
ATOM 1405 N N . LYS A 1 180 ? -2.910 4.332 -20.076 1.00 85.19 180 LYS A N 1
ATOM 1406 C CA . LYS A 1 180 ? -1.509 4.006 -20.411 1.00 85.19 180 LYS A CA 1
ATOM 1407 C C . LYS A 1 180 ? -0.613 3.826 -19.182 1.00 85.19 180 LYS A C 1
ATOM 1409 O O . LYS A 1 180 ? 0.584 3.610 -19.355 1.00 85.19 180 LYS A O 1
ATOM 1414 N N . PHE A 1 181 ? -1.173 3.915 -17.980 1.00 90.00 181 PHE A N 1
ATOM 1415 C CA . PHE A 1 181 ? -0.431 3.884 -16.724 1.00 90.00 181 PHE A CA 1
ATOM 1416 C C . PHE A 1 181 ? -0.957 2.773 -15.819 1.00 90.00 181 PHE A C 1
ATOM 1418 O O . PHE A 1 181 ? -2.107 2.349 -15.946 1.00 90.00 181 PHE A O 1
ATOM 1425 N N . CYS A 1 182 ? -0.103 2.306 -14.916 1.00 94.69 182 CYS A N 1
ATOM 1426 C CA . CYS A 1 182 ? -0.486 1.381 -13.861 1.00 94.69 182 CYS A CA 1
ATOM 1427 C C . CYS A 1 182 ? -0.682 2.183 -12.579 1.00 94.69 182 CYS A C 1
ATOM 1429 O O . CYS A 1 182 ? 0.221 2.897 -12.145 1.00 94.69 182 CYS A O 1
ATOM 1431 N N . GLN A 1 183 ? -1.883 2.116 -12.016 1.00 94.94 183 GLN A N 1
ATOM 1432 C CA . GLN A 1 183 ? -2.231 2.788 -10.767 1.00 94.94 183 GLN A CA 1
ATOM 1433 C C . GLN A 1 183 ? -2.457 1.740 -9.678 1.00 94.94 183 GLN A C 1
ATOM 1435 O O . GLN A 1 183 ? -2.896 0.634 -9.995 1.00 94.94 183 GLN A O 1
ATOM 1440 N N . PRO A 1 184 ? -2.116 2.038 -8.415 1.00 96.31 184 PRO A N 1
ATOM 1441 C CA . PRO A 1 184 ? -2.315 1.086 -7.335 1.00 96.31 184 PRO A CA 1
ATOM 1442 C C . PRO A 1 184 ? -3.808 0.812 -7.162 1.00 96.31 184 PRO A C 1
ATOM 1444 O O . PRO A 1 184 ? -4.617 1.742 -7.165 1.00 96.31 184 PRO A O 1
ATOM 1447 N N . ILE A 1 185 ? -4.155 -0.460 -6.985 1.00 96.56 185 ILE A N 1
ATOM 1448 C CA . ILE A 1 185 ? -5.531 -0.883 -6.722 1.00 96.56 185 ILE A CA 1
ATOM 1449 C C . ILE A 1 185 ? -6.011 -0.210 -5.438 1.00 96.56 185 ILE A C 1
ATOM 1451 O O . ILE A 1 185 ? -5.280 -0.155 -4.446 1.00 96.56 185 ILE A O 1
ATOM 1455 N N . LYS A 1 186 ? -7.237 0.313 -5.462 1.00 96.50 186 LYS A N 1
ATOM 1456 C CA . LYS A 1 186 ? -7.846 0.979 -4.311 1.00 96.50 186 LYS A CA 1
ATOM 1457 C C . LYS A 1 186 ? -8.783 0.045 -3.557 1.00 96.50 186 LYS A C 1
ATOM 1459 O O . LYS A 1 186 ? -9.643 -0.600 -4.151 1.00 96.50 186 LYS A O 1
ATOM 1464 N N . CYS A 1 187 ? -8.625 0.007 -2.243 1.00 95.81 187 CYS A N 1
ATOM 1465 C CA . CYS A 1 187 ? -9.566 -0.607 -1.325 1.00 95.81 187 CYS A CA 1
ATOM 1466 C C . CYS A 1 187 ? -10.680 0.375 -0.937 1.00 95.81 187 CYS A C 1
ATOM 1468 O O . CYS A 1 187 ? -10.553 1.585 -1.104 1.00 95.81 187 CYS A O 1
ATOM 1470 N N . ALA A 1 188 ? -11.778 -0.143 -0.381 1.00 93.56 188 ALA A N 1
ATOM 1471 C CA . ALA A 1 188 ? -12.812 0.708 0.203 1.00 93.56 188 ALA A CA 1
ATOM 1472 C C . ALA A 1 188 ? -12.223 1.595 1.312 1.00 93.56 188 ALA A C 1
ATOM 1474 O O . ALA A 1 188 ? -11.390 1.139 2.100 1.00 93.56 188 ALA A O 1
ATOM 1475 N N . GLN A 1 189 ? -12.659 2.850 1.390 1.00 91.69 189 GLN A N 1
ATOM 1476 C CA . GLN A 1 189 ? -12.198 3.766 2.426 1.00 91.69 189 GLN A CA 1
ATOM 1477 C C . GLN A 1 189 ? -12.599 3.234 3.809 1.00 91.69 189 GLN A C 1
ATOM 1479 O O . GLN A 1 189 ? -13.772 2.963 4.057 1.00 91.69 189 GLN A O 1
ATOM 1484 N N . LEU A 1 190 ? -11.618 3.051 4.698 1.00 91.25 190 LEU A N 1
ATOM 1485 C CA . LEU A 1 190 ? -11.886 2.627 6.071 1.00 91.25 190 LEU A CA 1
ATOM 1486 C C . LEU A 1 190 ? -12.454 3.793 6.874 1.00 91.25 190 LEU A C 1
ATOM 1488 O O . LEU A 1 190 ? -11.895 4.890 6.876 1.00 91.25 190 LEU A O 1
ATOM 1492 N N . GLU A 1 191 ? -13.519 3.513 7.614 1.00 89.94 191 GLU A N 1
ATOM 1493 C CA . GLU A 1 191 ? -14.087 4.429 8.594 1.00 89.94 191 GLU A CA 1
ATOM 1494 C C . GLU A 1 191 ? -13.709 3.994 10.011 1.00 89.94 191 GLU A C 1
ATOM 1496 O O . GLU A 1 191 ? -13.439 2.822 10.285 1.00 89.94 191 GLU A O 1
ATOM 1501 N N . SER A 1 192 ? -13.643 4.963 10.926 1.00 89.94 192 SER A N 1
ATOM 1502 C CA . SER A 1 192 ? -13.398 4.654 12.334 1.00 89.94 192 SER A CA 1
ATOM 1503 C C . SER A 1 192 ? -14.645 3.989 12.924 1.00 89.94 192 SER A C 1
ATOM 1505 O O . SER A 1 192 ? -15.721 4.577 12.819 1.00 89.94 192 SER A O 1
ATOM 1507 N N . PRO A 1 193 ? -14.528 2.816 13.571 1.00 90.31 193 PRO A N 1
ATOM 1508 C CA . PRO A 1 193 ? -15.673 2.189 14.217 1.00 90.31 193 PRO A CA 1
ATOM 1509 C C . PRO A 1 193 ? -16.139 3.012 15.421 1.00 90.31 193 PRO A C 1
ATOM 1511 O O . PRO A 1 193 ? -15.373 3.802 15.988 1.00 90.31 193 PRO A O 1
ATOM 1514 N N . ASP A 1 194 ? -17.380 2.797 15.853 1.00 91.38 194 ASP A N 1
ATOM 1515 C CA . ASP A 1 194 ? -17.918 3.435 17.053 1.00 91.38 194 ASP A CA 1
ATOM 1516 C C . ASP A 1 194 ? -17.016 3.176 18.260 1.00 91.38 194 ASP A C 1
ATOM 1518 O O . ASP A 1 194 ? -16.617 2.047 18.535 1.00 91.38 194 ASP A O 1
ATOM 1522 N N . GLY A 1 195 ? -16.646 4.243 18.973 1.00 90.56 195 GLY A N 1
ATOM 1523 C CA . GLY A 1 195 ? -15.715 4.141 20.100 1.00 90.56 195 GLY A CA 1
ATOM 1524 C C . GLY A 1 195 ? -14.267 3.812 19.721 1.00 90.56 195 GLY A C 1
ATOM 1525 O O . GLY A 1 195 ? -13.433 3.677 20.612 1.00 90.56 195 GLY A O 1
ATOM 1526 N N . GLY A 1 196 ? -13.943 3.712 18.431 1.00 92.62 196 GLY A N 1
ATOM 1527 C CA . GLY A 1 196 ? -12.606 3.456 17.911 1.00 92.62 196 GLY A CA 1
ATOM 1528 C C . GLY A 1 196 ? -12.035 4.604 17.084 1.00 92.62 196 GLY A C 1
ATOM 1529 O O . GLY A 1 196 ? -12.675 5.632 16.854 1.00 92.62 196 GLY A O 1
ATOM 1530 N N . LEU A 1 197 ? -10.778 4.441 16.688 1.00 93.38 197 LEU A N 1
ATOM 1531 C CA . LEU A 1 197 ? -10.023 5.361 15.848 1.00 93.38 197 LEU A CA 1
ATOM 1532 C C . LEU A 1 197 ? -9.040 4.593 14.957 1.00 93.38 197 LEU A C 1
ATOM 1534 O O . LEU A 1 197 ? -8.503 3.552 15.350 1.00 93.38 197 LEU A O 1
ATOM 1538 N N . LEU A 1 198 ? -8.804 5.135 13.765 1.00 93.88 198 LEU A N 1
ATOM 1539 C CA . LEU A 1 198 ? -7.799 4.649 12.825 1.00 93.88 198 LEU A CA 1
ATOM 1540 C C . LEU A 1 198 ? -6.434 5.286 13.110 1.00 93.88 198 LEU A C 1
ATOM 1542 O O . LEU A 1 198 ? -6.343 6.445 13.518 1.00 93.88 198 LEU A O 1
ATOM 1546 N N . ILE A 1 199 ? -5.367 4.518 12.901 1.00 93.00 199 ILE A N 1
ATOM 1547 C CA . ILE A 1 199 ? -3.976 4.941 13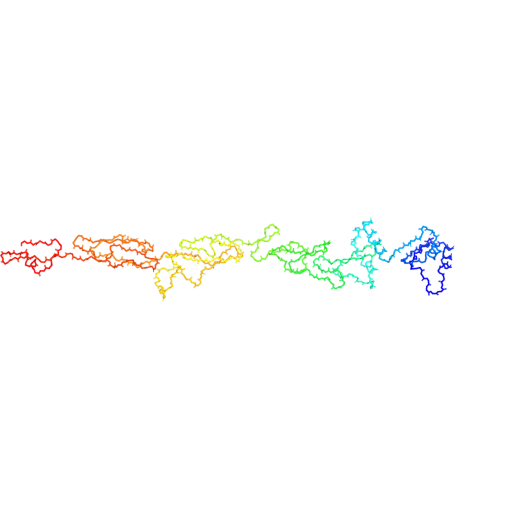.052 1.00 93.00 199 ILE A CA 1
ATOM 1548 C C . ILE A 1 199 ? -3.205 4.540 11.784 1.00 93.00 199 ILE A C 1
ATOM 1550 O O . ILE A 1 199 ? -3.015 3.345 11.548 1.00 93.00 199 ILE A O 1
ATOM 1554 N N . PRO A 1 200 ? -2.712 5.507 10.991 1.00 92.19 200 PRO A N 1
ATOM 1555 C CA . PRO A 1 200 ? -2.909 6.955 11.143 1.00 92.19 200 PRO A CA 1
ATOM 1556 C C . PRO A 1 200 ? -4.380 7.368 10.946 1.00 92.19 200 PRO A C 1
ATOM 1558 O O . PRO A 1 200 ? -5.153 6.631 10.350 1.00 92.19 200 PRO A O 1
ATOM 1561 N N . THR A 1 201 ? -4.769 8.561 11.411 1.00 89.38 201 THR A N 1
ATOM 1562 C CA . THR A 1 201 ? -6.162 9.051 11.310 1.00 89.38 201 THR A CA 1
ATOM 1563 C C . THR A 1 201 ? -6.687 9.043 9.872 1.00 89.38 201 THR A C 1
ATOM 1565 O O . THR A 1 201 ? -7.845 8.712 9.638 1.00 89.38 201 THR A O 1
ATOM 1568 N N . ASN A 1 202 ? -5.813 9.365 8.914 1.00 90.50 202 ASN A N 1
ATOM 1569 C CA . ASN A 1 202 ? -6.094 9.299 7.485 1.00 90.50 202 ASN A CA 1
ATOM 1570 C C . ASN A 1 202 ? -5.324 8.123 6.889 1.00 90.50 202 ASN A C 1
ATOM 1572 O O . ASN A 1 202 ? -4.154 8.253 6.523 1.00 90.50 202 ASN A O 1
ATOM 1576 N N . CYS A 1 203 ? -5.970 6.966 6.823 1.00 92.31 203 CYS A N 1
ATOM 1577 C CA . CYS A 1 203 ? -5.380 5.791 6.201 1.00 92.31 203 CYS A CA 1
ATOM 1578 C C . CYS A 1 203 ? -5.445 5.892 4.677 1.00 92.31 203 CYS A C 1
ATOM 1580 O O . CYS A 1 203 ? -6.505 6.159 4.116 1.00 92.31 203 CYS A O 1
ATOM 1582 N N . SER A 1 204 ? -4.309 5.654 4.013 1.00 94.81 204 SER A N 1
ATOM 1583 C CA . SER A 1 204 ? -4.289 5.491 2.556 1.00 94.81 204 SER A CA 1
ATOM 1584 C C . SER A 1 204 ? -5.091 4.252 2.166 1.00 94.81 204 SER A C 1
ATOM 1586 O O . SER A 1 204 ? -4.989 3.218 2.827 1.00 94.81 204 SER A O 1
ATOM 1588 N N . ASP A 1 205 ? -5.845 4.334 1.079 1.00 95.00 205 ASP A N 1
ATOM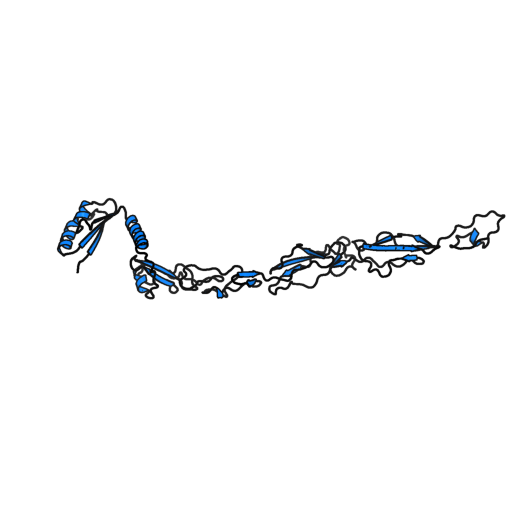 1589 C CA . ASP A 1 205 ? -6.684 3.265 0.537 1.00 95.00 205 ASP A CA 1
ATOM 1590 C C . ASP A 1 205 ? -6.008 2.490 -0.607 1.00 95.00 205 ASP A C 1
ATOM 1592 O O . ASP A 1 205 ? -6.625 1.625 -1.215 1.00 95.00 205 ASP A O 1
ATOM 1596 N N . THR A 1 206 ? -4.741 2.769 -0.910 1.00 96.38 206 THR A N 1
ATOM 1597 C CA . THR A 1 206 ? -4.004 2.137 -2.015 1.00 96.38 206 THR A CA 1
ATOM 1598 C C . THR A 1 206 ? -3.367 0.804 -1.625 1.00 96.38 206 THR A C 1
ATOM 1600 O O . THR A 1 206 ? -2.926 0.640 -0.490 1.00 96.38 206 THR A O 1
ATOM 1603 N N . PHE A 1 207 ? -3.204 -0.109 -2.583 1.00 97.00 207 PHE A N 1
ATOM 1604 C CA . PHE A 1 207 ? -2.525 -1.398 -2.413 1.00 97.00 207 PHE A CA 1
ATOM 1605 C C . PHE A 1 207 ? -1.260 -1.322 -1.541 1.00 97.00 207 PHE A C 1
ATOM 1607 O O . PHE A 1 207 ? -0.406 -0.451 -1.714 1.00 97.00 207 PHE A O 1
ATOM 1614 N N . GLY A 1 208 ? -1.151 -2.246 -0.583 1.00 95.06 208 GLY A N 1
ATOM 1615 C CA . GLY A 1 208 ? -0.032 -2.329 0.354 1.00 95.06 208 GLY A CA 1
ATOM 1616 C C . GLY A 1 208 ? -0.101 -1.355 1.534 1.00 95.06 208 GLY A C 1
ATOM 1617 O O . GLY A 1 208 ? 0.671 -1.519 2.484 1.00 95.06 208 GLY A O 1
ATOM 1618 N N . SER A 1 209 ? -1.025 -0.386 1.532 1.00 96.19 209 SER A N 1
ATOM 1619 C CA . SER A 1 209 ? -1.244 0.493 2.680 1.00 96.19 209 SER A CA 1
ATOM 1620 C C . SER A 1 209 ? -1.660 -0.307 3.915 1.00 96.19 209 SER A C 1
ATOM 1622 O O . SER A 1 209 ? -2.303 -1.357 3.820 1.00 96.19 209 SER A O 1
ATOM 1624 N N . LYS A 1 210 ? -1.273 0.187 5.095 1.00 95.88 210 LYS A N 1
ATOM 1625 C CA . LYS A 1 210 ? -1.607 -0.413 6.389 1.00 95.88 210 LYS A CA 1
ATOM 1626 C C . LYS A 1 210 ? -2.309 0.603 7.275 1.00 95.88 210 LYS A C 1
ATOM 1628 O O . LYS A 1 210 ? -1.898 1.759 7.333 1.00 95.88 210 LYS A O 1
ATOM 1633 N N . CYS A 1 211 ? -3.339 0.145 7.972 1.00 95.25 211 CYS A N 1
ATOM 1634 C CA . CYS A 1 211 ? -4.157 0.955 8.859 1.00 95.25 211 CYS A CA 1
ATOM 1635 C C . CYS A 1 211 ? -4.432 0.183 10.150 1.00 95.25 211 CYS A C 1
ATOM 1637 O O . CYS A 1 211 ? -5.014 -0.903 10.116 1.00 95.25 211 CYS A O 1
ATOM 1639 N N . SER A 1 212 ? -3.987 0.708 11.285 1.00 93.81 212 SER A N 1
ATOM 1640 C CA . SER A 1 212 ? -4.194 0.089 12.593 1.00 93.81 212 SER A CA 1
ATOM 1641 C C . SER A 1 212 ? -5.439 0.650 13.271 1.00 93.81 212 SER A C 1
ATOM 1643 O O . SER A 1 212 ? -5.790 1.811 13.096 1.00 93.81 212 SER A O 1
ATOM 1645 N N . LEU A 1 213 ? -6.103 -0.175 14.071 1.00 92.06 213 LEU A N 1
ATOM 1646 C CA . LEU A 1 213 ? -7.317 0.180 14.796 1.00 92.06 213 LEU A CA 1
ATOM 1647 C C . LEU A 1 213 ? -7.022 0.241 16.292 1.00 92.06 213 LEU A C 1
ATOM 1649 O O . LEU A 1 213 ? -6.382 -0.652 16.850 1.00 92.06 213 LEU A O 1
ATOM 1653 N N . ARG A 1 214 ? -7.504 1.291 16.955 1.00 91.62 214 ARG A N 1
ATOM 1654 C CA . ARG A 1 214 ? -7.405 1.463 18.408 1.00 91.62 214 ARG A CA 1
ATOM 1655 C C . ARG A 1 214 ? -8.762 1.875 18.971 1.00 91.62 214 ARG A C 1
ATOM 1657 O O . ARG A 1 214 ? -9.478 2.652 18.352 1.00 91.62 214 ARG A O 1
ATOM 1664 N N . CYS A 1 215 ? -9.102 1.394 20.163 1.00 92.06 215 CYS A N 1
ATOM 1665 C CA . CYS A 1 215 ? -10.265 1.895 20.892 1.00 92.06 215 CYS A CA 1
ATOM 1666 C C . CYS A 1 215 ? -9.937 3.199 21.629 1.00 92.06 215 CYS A C 1
ATOM 1668 O O . CYS A 1 215 ? -8.813 3.399 22.089 1.00 92.06 215 CYS A O 1
ATOM 1670 N N . LYS A 1 216 ? -10.917 4.098 21.721 1.00 92.44 216 LYS A N 1
ATOM 1671 C CA . LYS A 1 216 ? -10.837 5.316 22.532 1.00 92.44 216 LYS A CA 1
ATOM 1672 C C . LYS A 1 216 ? -10.801 4.949 24.017 1.00 92.44 216 LYS A C 1
ATOM 1674 O O . LYS A 1 216 ? -11.136 3.834 24.413 1.00 92.44 216 LYS A O 1
ATOM 1679 N N . GLU A 1 217 ? -10.402 5.905 24.843 1.00 89.88 217 GLU A N 1
ATOM 1680 C CA . GLU A 1 217 ? -10.449 5.757 26.296 1.00 89.88 217 GLU A CA 1
ATOM 1681 C C . GLU A 1 217 ? -11.867 5.411 26.781 1.00 89.88 217 GLU A C 1
ATOM 1683 O O . GLU A 1 217 ? -12.852 5.955 26.276 1.00 89.88 217 GLU A O 1
ATOM 1688 N N . GLY A 1 218 ? -11.975 4.475 27.729 1.00 87.06 218 GLY A N 1
ATOM 1689 C CA . GLY A 1 218 ? -13.263 3.959 28.199 1.00 87.06 218 GLY A CA 1
ATOM 1690 C C . GLY A 1 218 ? -13.928 2.955 27.248 1.00 87.06 218 GLY A C 1
ATOM 1691 O O . GLY A 1 218 ? -15.078 2.577 27.480 1.00 87.06 218 GLY A O 1
ATOM 1692 N N . PHE A 1 219 ? -13.224 2.498 26.206 1.00 90.19 219 PHE A N 1
ATOM 1693 C CA . PHE A 1 219 ? -13.655 1.410 25.327 1.00 90.19 219 PHE A CA 1
ATOM 1694 C C . PHE A 1 219 ? -12.642 0.260 25.304 1.00 90.19 219 PHE A C 1
ATOM 1696 O O . PHE A 1 219 ? -11.448 0.453 25.514 1.00 90.19 219 PHE A O 1
ATOM 1703 N N . CYS A 1 220 ? -13.095 -0.952 25.011 1.00 85.62 220 CYS A N 1
ATOM 1704 C CA . CYS A 1 220 ? -12.247 -2.132 24.904 1.00 85.62 220 CYS A CA 1
ATOM 1705 C C . CYS A 1 220 ? -12.422 -2.823 23.540 1.00 85.62 220 CYS A C 1
ATOM 1707 O O . CYS A 1 220 ? -13.518 -2.815 22.974 1.00 85.62 220 CYS A O 1
ATOM 1709 N N . PRO A 1 221 ? -11.367 -3.469 23.017 1.00 83.81 221 PRO A N 1
ATOM 1710 C CA . PRO A 1 221 ? -11.496 -4.359 21.872 1.00 83.81 221 PRO A CA 1
ATOM 1711 C C . PRO A 1 221 ? -12.107 -5.700 22.312 1.00 83.81 221 PRO A C 1
ATOM 1713 O O . PRO A 1 221 ? -11.607 -6.334 23.245 1.00 83.81 221 PRO A O 1
ATOM 1716 N N . PHE A 1 222 ? -13.155 -6.146 21.616 1.00 71.62 222 PHE A N 1
ATOM 1717 C CA . PHE A 1 222 ? -13.828 -7.453 21.747 1.00 71.62 222 PHE A CA 1
ATOM 1718 C C . PHE A 1 222 ? -14.559 -7.774 23.071 1.00 71.62 222 PHE A C 1
ATOM 1720 O O . PHE A 1 222 ? -15.639 -8.347 23.011 1.00 71.62 222 PHE A O 1
ATOM 1727 N N . SER A 1 223 ? -14.011 -7.486 24.263 1.00 71.44 223 SER A N 1
ATOM 1728 C CA . SER A 1 223 ? -14.676 -7.808 25.546 1.00 71.44 223 SER A CA 1
ATOM 1729 C C . SER A 1 223 ? -14.274 -6.897 26.710 1.00 71.44 223 SER A C 1
ATOM 1731 O O . SER A 1 223 ? -13.092 -6.741 27.022 1.00 71.44 223 SER A O 1
ATOM 1733 N N . CYS A 1 224 ? -15.288 -6.341 27.388 1.00 74.06 224 CYS A N 1
ATOM 1734 C CA . CYS A 1 224 ? -15.168 -5.359 28.479 1.00 74.06 224 CYS A CA 1
ATOM 1735 C C . CYS A 1 224 ? -15.465 -5.946 29.873 1.00 74.06 224 CYS A C 1
ATOM 1737 O O . CYS A 1 224 ? -15.702 -5.195 30.813 1.00 74.06 224 CYS A O 1
ATOM 1739 N N . HIS A 1 225 ? -15.484 -7.276 30.019 1.00 63.84 225 HIS A N 1
ATOM 1740 C CA . HIS A 1 225 ? -15.785 -7.948 31.297 1.00 63.84 225 HIS A CA 1
ATOM 1741 C C . HIS A 1 225 ? -14.545 -8.341 32.110 1.00 63.84 225 HIS A C 1
ATOM 1743 O O . HIS A 1 225 ? -14.665 -8.826 33.232 1.00 63.84 225 HIS A O 1
ATOM 1749 N N . LEU A 1 226 ? -13.350 -8.172 31.548 1.00 55.84 226 LEU A N 1
ATOM 1750 C CA . LEU A 1 226 ? -12.109 -8.585 32.188 1.00 55.84 226 LEU A CA 1
ATOM 1751 C C . LEU A 1 226 ? -11.481 -7.382 32.885 1.00 55.84 226 LEU A C 1
ATOM 1753 O O . LEU A 1 226 ? -10.924 -6.507 32.218 1.00 55.84 226 LEU A O 1
ATOM 1757 N N . ALA A 1 227 ? -11.497 -7.393 34.222 1.00 51.94 227 ALA A N 1
ATOM 1758 C CA . ALA A 1 227 ? -10.400 -6.807 34.978 1.00 51.94 227 ALA A CA 1
ATOM 1759 C C . ALA A 1 227 ? -9.125 -7.383 34.357 1.00 51.94 227 ALA A C 1
ATOM 1761 O O . ALA A 1 227 ? -8.931 -8.602 34.327 1.00 51.94 227 ALA A O 1
ATOM 1762 N N . SER A 1 228 ? -8.334 -6.534 33.712 1.00 52.41 228 SER A N 1
ATOM 1763 C CA . SER A 1 228 ? -7.098 -6.955 33.077 1.00 52.41 228 SER A CA 1
ATOM 1764 C C . SER A 1 228 ? -6.284 -7.772 34.084 1.00 52.41 228 SER A C 1
ATOM 1766 O O . SER A 1 228 ? -6.168 -7.397 35.249 1.00 52.41 228 SER A O 1
ATOM 1768 N N . ALA A 1 229 ? -5.678 -8.879 33.639 1.00 51.41 229 ALA A N 1
ATOM 1769 C CA . ALA A 1 229 ? -4.765 -9.679 34.468 1.00 51.41 229 ALA A CA 1
ATOM 1770 C C . ALA A 1 229 ? -3.609 -8.839 35.064 1.00 51.41 229 ALA A C 1
ATOM 1772 O O . ALA A 1 229 ? -2.917 -9.279 35.976 1.00 51.41 229 ALA A O 1
ATOM 1773 N N . ASN A 1 230 ? -3.424 -7.618 34.549 1.00 58.53 230 ASN A N 1
ATOM 1774 C CA . ASN A 1 230 ? -2.613 -6.562 35.120 1.00 58.53 230 ASN A CA 1
ATOM 1775 C C . ASN A 1 230 ? -3.441 -5.254 35.224 1.00 58.53 230 ASN A C 1
ATOM 1777 O O . ASN A 1 230 ? -3.765 -4.678 34.178 1.00 58.53 230 ASN A O 1
ATOM 1781 N N . PRO A 1 231 ? -3.735 -4.741 36.434 1.00 63.16 231 PRO A N 1
ATOM 1782 C CA . PRO A 1 231 ? -4.462 -3.482 36.648 1.00 63.16 231 PRO A CA 1
ATOM 1783 C C . PRO A 1 231 ? -3.818 -2.255 35.983 1.00 63.16 231 PRO A C 1
ATOM 1785 O O . PRO A 1 231 ? -4.476 -1.240 35.784 1.00 63.16 231 PRO A O 1
ATOM 1788 N N . SER A 1 232 ? -2.532 -2.332 35.628 1.00 66.12 232 SER A N 1
ATOM 1789 C CA . SER A 1 232 ? -1.779 -1.227 35.032 1.00 66.12 232 SER A CA 1
ATOM 1790 C C . SER A 1 232 ? -1.951 -1.090 33.514 1.00 66.12 232 SER A C 1
ATOM 1792 O O . SER A 1 232 ? -1.524 -0.082 32.954 1.00 66.12 232 SER A O 1
ATOM 1794 N N . ILE A 1 233 ? -2.545 -2.073 32.824 1.00 72.88 233 ILE A N 1
ATOM 1795 C CA . ILE A 1 233 ? -2.740 -2.029 31.364 1.00 72.88 233 ILE A CA 1
ATOM 1796 C C . ILE A 1 233 ? -4.231 -1.988 31.051 1.00 72.88 233 ILE A C 1
ATOM 1798 O O . ILE A 1 233 ? -4.915 -3.012 31.031 1.00 72.88 233 ILE A O 1
ATOM 1802 N N . LEU A 1 234 ? -4.714 -0.781 30.767 1.00 77.75 234 LEU A N 1
ATOM 1803 C CA . LEU A 1 234 ? -6.107 -0.539 30.409 1.00 77.75 234 LEU A CA 1
ATOM 1804 C C . LEU A 1 234 ? -6.442 -1.152 29.033 1.00 77.75 234 LEU A C 1
ATOM 1806 O O . LEU A 1 234 ? -5.588 -1.149 28.138 1.00 77.75 234 LEU A O 1
ATOM 1810 N N . PRO A 1 235 ? -7.673 -1.657 28.816 1.00 81.06 235 PRO A N 1
ATOM 1811 C CA . PRO A 1 235 ? -8.036 -2.388 27.596 1.00 81.06 235 PRO A CA 1
ATOM 1812 C C . PRO A 1 235 ? -7.799 -1.649 26.267 1.00 81.06 235 PRO A C 1
ATOM 1814 O O . PRO A 1 235 ? -7.427 -2.290 25.284 1.00 81.06 235 PRO A O 1
ATOM 1817 N N . TRP A 1 236 ? -7.953 -0.322 26.221 1.00 85.56 236 TRP A N 1
ATOM 1818 C CA . TRP A 1 236 ? -7.698 0.503 25.026 1.00 85.56 236 TRP A CA 1
ATOM 1819 C C . TRP A 1 236 ? -6.210 0.745 24.724 1.00 85.56 236 TRP A C 1
ATOM 1821 O O . TRP A 1 236 ? -5.859 1.165 23.620 1.00 85.56 236 TRP A O 1
ATOM 1831 N N . ASN A 1 237 ? -5.318 0.437 25.669 1.00 83.06 237 ASN A N 1
ATOM 1832 C CA . ASN A 1 237 ? -3.867 0.575 25.520 1.00 83.06 237 ASN A CA 1
ATOM 1833 C C . ASN A 1 237 ? -3.179 -0.731 25.097 1.00 83.06 237 ASN A C 1
ATOM 1835 O O . ASN A 1 237 ? -1.952 -0.829 25.154 1.00 83.06 237 ASN A O 1
ATOM 1839 N N . ARG A 1 238 ? -3.943 -1.743 24.663 1.00 77.94 238 ARG A N 1
ATOM 1840 C CA . ARG A 1 238 ? -3.370 -3.010 24.195 1.00 77.94 238 ARG A CA 1
ATOM 1841 C C . ARG A 1 238 ? -2.457 -2.810 22.985 1.00 77.94 238 ARG A C 1
ATOM 1843 O O . ARG A 1 238 ? -2.718 -1.999 22.100 1.00 77.94 238 ARG A O 1
ATOM 1850 N N . SER A 1 239 ? -1.395 -3.604 22.967 1.00 82.44 239 SER A N 1
ATOM 1851 C CA . SER A 1 239 ? -0.436 -3.732 21.876 1.00 82.44 239 SER A CA 1
ATOM 1852 C C . SER A 1 239 ? -0.147 -5.226 21.671 1.00 82.44 239 SER A C 1
ATOM 1854 O O . SER A 1 239 ? -0.064 -5.945 22.672 1.00 82.44 239 SER A O 1
ATOM 1856 N N . PRO A 1 240 ? -0.005 -5.718 20.428 1.00 87.00 240 PRO A N 1
ATOM 1857 C CA . PRO A 1 240 ? -0.081 -4.974 19.168 1.00 87.00 240 PRO A CA 1
ATOM 1858 C C . PRO A 1 240 ? -1.514 -4.564 18.795 1.00 87.00 240 PRO A C 1
ATOM 1860 O O . PRO A 1 240 ? -2.487 -5.189 19.215 1.00 87.00 240 PRO A O 1
ATOM 1863 N N . LEU A 1 241 ? -1.635 -3.500 17.997 1.00 88.75 241 LEU A N 1
ATOM 1864 C CA . LEU A 1 241 ? -2.924 -3.049 17.474 1.00 88.75 241 LEU A CA 1
ATOM 1865 C C . LEU A 1 241 ? -3.363 -3.914 16.281 1.00 88.75 241 LEU A C 1
ATOM 1867 O O . LEU A 1 241 ? -2.540 -4.198 15.401 1.00 88.75 241 LEU A O 1
ATOM 1871 N N . PRO A 1 242 ? -4.653 -4.282 16.192 1.00 90.44 242 PRO A N 1
ATOM 1872 C CA . PRO A 1 242 ? -5.213 -4.908 15.000 1.00 90.44 242 PRO A CA 1
ATOM 1873 C C . PRO A 1 242 ? -4.943 -4.038 13.776 1.00 90.44 242 PRO A C 1
ATOM 1875 O O . PRO A 1 242 ? -5.216 -2.840 13.791 1.00 90.44 242 PRO A O 1
ATOM 1878 N N . THR A 1 243 ? -4.361 -4.625 12.733 1.00 93.75 243 THR A N 1
ATOM 1879 C CA . THR A 1 243 ? -3.908 -3.888 11.550 1.00 93.75 243 THR A CA 1
ATOM 1880 C C . THR A 1 243 ? -4.500 -4.492 10.289 1.00 93.75 243 THR A C 1
ATOM 1882 O O . THR A 1 243 ? -4.414 -5.696 10.060 1.00 93.75 243 THR A O 1
ATOM 1885 N N . ARG A 1 244 ? -5.091 -3.626 9.471 1.00 94.75 244 ARG A N 1
ATOM 1886 C CA . ARG A 1 244 ? -5.654 -3.908 8.154 1.00 94.75 244 ARG A CA 1
ATOM 1887 C C . ARG A 1 244 ? -4.615 -3.570 7.092 1.00 94.75 244 ARG A C 1
ATOM 1889 O O . ARG A 1 244 ? -3.951 -2.542 7.203 1.00 94.75 244 ARG A O 1
ATOM 1896 N N . GLN A 1 245 ? -4.478 -4.406 6.069 1.00 96.62 245 GLN A N 1
ATOM 1897 C CA . GLN A 1 245 ? -3.637 -4.146 4.899 1.00 96.62 245 GLN A CA 1
ATOM 1898 C C . GLN A 1 245 ? -4.467 -4.233 3.615 1.00 96.62 245 GLN A C 1
ATOM 1900 O O . GLN A 1 245 ? -5.253 -5.168 3.471 1.00 96.62 245 GLN A O 1
ATOM 1905 N N . CYS A 1 246 ? -4.304 -3.273 2.703 1.00 97.12 246 CYS A N 1
ATOM 1906 C CA . CYS A 1 246 ? -5.003 -3.281 1.420 1.00 97.12 246 CYS A CA 1
ATOM 1907 C C . CYS A 1 246 ? -4.359 -4.299 0.463 1.00 97.12 246 CYS A C 1
ATOM 1909 O O . CYS A 1 246 ? -3.156 -4.225 0.191 1.00 97.12 246 CYS A O 1
ATOM 1911 N N . LEU A 1 247 ? -5.152 -5.261 -0.016 1.00 96.88 247 LEU A N 1
ATOM 1912 C CA . LEU A 1 247 ? -4.718 -6.349 -0.896 1.00 96.88 247 LEU A CA 1
ATOM 1913 C C . LEU A 1 247 ? -4.909 -6.016 -2.377 1.00 96.88 247 LEU A C 1
ATOM 1915 O O . LEU A 1 247 ? -5.676 -5.131 -2.748 1.00 96.88 247 LEU A O 1
ATOM 1919 N N . GLU A 1 248 ? -4.276 -6.809 -3.239 1.00 95.69 248 GLU A N 1
ATOM 1920 C CA . GLU A 1 248 ? -4.415 -6.749 -4.697 1.00 95.69 248 GLU A CA 1
ATOM 1921 C C . GLU A 1 248 ? -5.835 -7.071 -5.180 1.00 95.69 248 GLU A C 1
ATOM 1923 O O . GLU A 1 248 ? -6.185 -6.807 -6.322 1.00 95.69 248 GLU A O 1
ATOM 1928 N N . THR A 1 249 ? -6.675 -7.628 -4.307 1.00 95.56 249 THR A N 1
ATOM 1929 C CA . THR A 1 249 ? -8.093 -7.887 -4.582 1.00 95.56 249 THR A CA 1
ATOM 1930 C C . THR A 1 249 ? -8.985 -6.657 -4.382 1.00 95.56 249 THR A C 1
ATOM 1932 O O . THR A 1 249 ? -10.190 -6.748 -4.607 1.00 95.56 249 THR A O 1
ATOM 1935 N N . GLY A 1 250 ? -8.433 -5.530 -3.911 1.00 94.75 250 GLY A N 1
ATOM 1936 C CA . GLY A 1 250 ? -9.208 -4.346 -3.517 1.00 94.75 250 GLY A CA 1
ATOM 1937 C C . GLY A 1 250 ? -9.935 -4.506 -2.175 1.00 94.75 250 GLY A C 1
ATOM 1938 O O . GLY A 1 250 ? -10.835 -3.731 -1.852 1.00 94.75 250 GLY A O 1
ATOM 1939 N N . LYS A 1 251 ? -9.568 -5.518 -1.376 1.00 95.62 251 LYS A N 1
ATOM 1940 C CA . LYS A 1 251 ? -10.123 -5.769 -0.038 1.00 95.62 251 LYS A CA 1
ATOM 1941 C C . LYS A 1 251 ? -9.065 -5.592 1.044 1.00 95.62 251 LYS A C 1
ATOM 1943 O O . LYS A 1 251 ? -7.887 -5.873 0.834 1.00 95.62 251 LYS A O 1
ATOM 1948 N N . TRP A 1 252 ? -9.504 -5.174 2.226 1.00 95.81 252 TRP A N 1
ATOM 1949 C CA . TRP A 1 252 ? -8.661 -5.127 3.417 1.00 95.81 252 TRP A CA 1
ATOM 1950 C C . TRP A 1 252 ? -8.533 -6.512 4.061 1.00 95.81 252 TRP A C 1
ATOM 1952 O O . TRP A 1 252 ? -9.507 -7.261 4.123 1.00 95.81 252 TRP A O 1
ATOM 1962 N N . THR A 1 253 ? -7.349 -6.846 4.577 1.00 96.44 253 THR A N 1
ATOM 1963 C CA . THR A 1 253 ? -7.133 -8.057 5.393 1.00 96.44 253 THR A CA 1
ATOM 1964 C C . THR A 1 253 ? -7.893 -8.004 6.719 1.00 96.44 253 THR A C 1
ATOM 1966 O O . THR A 1 253 ? -8.210 -6.924 7.200 1.00 96.44 253 THR A O 1
ATOM 1969 N N . GLY A 1 254 ? -8.126 -9.148 7.369 1.00 90.50 254 GLY A N 1
ATOM 1970 C CA . GLY A 1 254 ? -8.707 -9.233 8.720 1.00 90.50 254 GLY A CA 1
ATOM 1971 C C . GLY A 1 254 ? -10.240 -9.217 8.768 1.00 90.50 254 GLY A C 1
ATOM 1972 O O . GLY A 1 254 ? -10.904 -9.153 7.736 1.00 90.50 254 GLY A O 1
ATOM 1973 N N . GLU A 1 255 ? -10.794 -9.225 9.980 1.00 87.06 255 GLU A N 1
ATOM 1974 C CA . GLU A 1 255 ? -12.241 -9.247 10.264 1.00 87.06 255 GLU A CA 1
ATOM 1975 C C . GLU A 1 255 ? -12.709 -7.978 10.974 1.00 87.06 255 GLU A C 1
ATOM 1977 O O . GLU A 1 255 ? -11.891 -7.257 11.558 1.00 87.06 255 GLU A O 1
ATOM 1982 N N . ASP A 1 256 ? -14.012 -7.693 10.897 1.00 83.75 256 ASP A N 1
ATOM 1983 C CA . ASP A 1 256 ? -14.650 -6.506 11.474 1.00 83.75 256 ASP A CA 1
ATOM 1984 C C . ASP A 1 256 ? -14.203 -6.238 12.912 1.00 83.75 256 ASP A C 1
ATOM 1986 O O . ASP A 1 256 ? -14.061 -7.138 13.739 1.00 83.75 256 ASP A O 1
ATOM 1990 N N . PHE A 1 257 ? -13.929 -4.966 13.193 1.00 87.50 257 PHE A N 1
ATOM 1991 C CA . PHE A 1 257 ? -13.361 -4.531 14.459 1.00 87.50 257 PHE A CA 1
ATOM 1992 C C . PHE A 1 257 ? -14.311 -3.555 15.137 1.00 87.50 257 PHE A C 1
ATOM 1994 O O . PHE A 1 257 ? -14.675 -2.533 14.558 1.00 87.50 257 PHE A O 1
ATOM 2001 N N . PHE A 1 258 ? -14.680 -3.863 16.374 1.00 89.12 258 PHE A N 1
ATOM 2002 C CA . PHE A 1 258 ? -15.612 -3.075 17.167 1.00 89.12 258 PHE A CA 1
ATOM 2003 C C . PHE A 1 258 ? -15.023 -2.766 18.542 1.00 89.12 258 PHE A C 1
ATOM 2005 O O . PHE A 1 258 ? -14.254 -3.548 19.111 1.00 89.12 258 PHE A O 1
ATOM 2012 N N . CYS A 1 259 ? -15.402 -1.605 19.069 1.00 90.69 259 CYS A N 1
ATOM 2013 C CA . CYS A 1 259 ? -15.023 -1.152 20.395 1.00 90.69 259 CYS A CA 1
ATOM 2014 C C . CYS A 1 259 ? -16.271 -1.095 21.274 1.00 90.69 259 CYS A C 1
ATOM 2016 O O . CYS A 1 259 ? -17.202 -0.337 21.010 1.00 90.69 259 CYS A O 1
ATOM 2018 N N . GLU A 1 260 ? -16.290 -1.885 22.342 1.00 89.38 260 GLU A N 1
ATOM 2019 C CA . GLU A 1 260 ? -17.372 -1.845 23.326 1.00 89.38 260 GLU A CA 1
ATOM 2020 C C . GLU A 1 260 ? -17.042 -0.844 24.431 1.00 89.38 260 GLU A C 1
ATOM 2022 O O . GLU A 1 260 ? -15.879 -0.681 24.793 1.00 89.38 260 GLU A O 1
ATOM 2027 N N . LYS A 1 261 ? -18.053 -0.171 24.990 1.00 88.44 261 LYS A N 1
ATOM 2028 C CA . LYS A 1 261 ? -17.855 0.665 26.183 1.00 88.44 261 LYS A CA 1
ATOM 2029 C C . LYS A 1 261 ? -17.506 -0.210 27.383 1.00 88.44 261 LYS A C 1
ATOM 2031 O O . LYS A 1 261 ? -18.130 -1.253 27.586 1.00 88.44 261 LYS A O 1
ATOM 2036 N N . MET A 1 262 ? -16.578 0.264 28.211 1.00 86.56 262 MET A N 1
ATOM 2037 C CA . MET A 1 262 ? -16.244 -0.355 29.494 1.00 86.56 262 MET A CA 1
ATOM 2038 C C . MET A 1 262 ? -17.503 -0.551 30.333 1.00 86.56 262 MET A C 1
ATOM 2040 O O . MET A 1 262 ? -18.351 0.340 30.392 1.00 86.56 262 MET A O 1
ATOM 2044 N N . ARG A 1 263 ? -17.630 -1.725 30.955 1.00 86.50 263 ARG A N 1
ATOM 2045 C CA . ARG A 1 263 ? -18.766 -2.078 31.807 1.00 86.50 263 ARG A CA 1
ATOM 2046 C C . ARG A 1 263 ? -18.321 -2.089 33.260 1.00 86.50 263 ARG A C 1
ATOM 2048 O O . ARG A 1 263 ? -17.285 -2.664 33.581 1.00 86.50 263 ARG A O 1
ATOM 2055 N N . CYS A 1 264 ? -19.119 -1.474 34.118 1.00 87.06 264 CYS A N 1
ATOM 2056 C CA . CYS A 1 264 ? -18.974 -1.585 35.556 1.00 87.06 264 CYS A CA 1
ATOM 2057 C C . CYS A 1 264 ? -19.767 -2.787 36.092 1.00 87.06 264 CYS A C 1
ATOM 2059 O O . CYS A 1 264 ? -20.720 -3.233 35.444 1.00 87.06 264 CYS A O 1
ATOM 2061 N N . PRO A 1 265 ? -19.409 -3.309 37.281 1.00 87.00 265 PRO A N 1
ATOM 2062 C CA . PRO A 1 265 ? -20.185 -4.347 37.947 1.00 87.00 265 PRO A CA 1
ATOM 2063 C C . PRO A 1 265 ? -21.653 -3.947 38.097 1.00 87.00 265 PRO A C 1
ATOM 2065 O O . PRO A 1 265 ? -21.963 -2.775 38.313 1.00 87.00 265 PRO A O 1
ATOM 2068 N N . VAL A 1 266 ? -22.552 -4.922 38.014 1.00 85.75 266 VAL A N 1
ATOM 2069 C CA . VAL A 1 266 ? -23.976 -4.699 38.286 1.00 85.75 266 VAL A CA 1
ATOM 2070 C C . VAL A 1 266 ? -24.136 -4.182 39.718 1.00 85.75 266 VAL A C 1
ATOM 2072 O O . VAL A 1 266 ? -23.525 -4.721 40.640 1.00 85.75 266 VAL A O 1
ATOM 2075 N N . LEU A 1 267 ? -24.921 -3.117 39.890 1.00 87.19 267 LEU A N 1
ATOM 2076 C CA . LEU A 1 267 ? -25.309 -2.624 41.209 1.00 87.19 267 LEU A CA 1
ATOM 2077 C C . LEU A 1 267 ? -26.676 -3.189 41.575 1.00 87.19 267 LEU A C 1
ATOM 2079 O O . LEU A 1 267 ? -27.630 -3.032 40.815 1.00 87.19 267 LEU A O 1
ATOM 2083 N N . ASP A 1 268 ? -26.759 -3.798 42.753 1.00 84.94 268 ASP A N 1
ATOM 2084 C CA . ASP A 1 268 ? -28.025 -4.251 43.317 1.00 84.94 268 ASP A CA 1
ATOM 2085 C C . ASP A 1 268 ? -28.803 -3.082 43.929 1.00 84.94 268 ASP A C 1
ATOM 2087 O O . ASP A 1 268 ? -28.229 -2.188 44.565 1.00 84.94 268 ASP A O 1
ATOM 2091 N N . SER A 1 269 ? -30.126 -3.115 43.773 1.00 86.62 269 SER A N 1
ATOM 2092 C CA . SER A 1 269 ? -31.038 -2.194 44.447 1.00 86.62 269 SER A CA 1
ATOM 2093 C C . SER A 1 269 ? -30.951 -2.375 45.970 1.00 86.62 269 SER A C 1
ATOM 2095 O O . SER A 1 269 ? -31.086 -3.504 46.456 1.00 86.62 269 SER A O 1
ATOM 2097 N N . PRO A 1 270 ? -30.754 -1.302 46.758 1.00 90.81 270 PRO A N 1
ATOM 2098 C CA . PRO A 1 270 ? -30.723 -1.409 48.211 1.00 90.81 270 PRO A CA 1
ATOM 2099 C C . PRO A 1 270 ? -32.092 -1.843 48.754 1.00 90.81 270 PRO A C 1
ATOM 2101 O O . PRO A 1 270 ? -33.133 -1.330 48.344 1.00 90.81 270 PRO A O 1
ATOM 2104 N N . LEU A 1 271 ? -32.095 -2.769 49.718 1.00 93.06 271 LEU A N 1
ATOM 2105 C CA . LEU A 1 271 ? -33.311 -3.165 50.434 1.00 93.06 271 LEU A CA 1
ATOM 2106 C C . LEU A 1 271 ? -33.920 -1.944 51.145 1.00 93.06 271 LEU A C 1
ATOM 2108 O O . LEU A 1 271 ? -33.184 -1.180 51.762 1.00 93.06 271 LEU A O 1
ATOM 2112 N N . HIS A 1 272 ? -35.244 -1.766 51.071 1.00 93.12 272 HIS A N 1
ATOM 2113 C CA . HIS A 1 272 ? -35.940 -0.557 51.551 1.00 93.12 272 HIS A CA 1
ATOM 2114 C C . HIS A 1 272 ? -35.448 0.747 50.903 1.00 93.12 272 HIS A C 1
ATOM 2116 O O . HIS A 1 272 ? -35.562 1.832 51.480 1.00 93.12 272 HIS A O 1
ATOM 2122 N N . GLY A 1 273 ? -34.904 0.649 49.693 1.00 90.62 273 GLY A N 1
ATOM 2123 C CA . GLY A 1 273 ? -34.516 1.784 48.879 1.00 90.62 273 GLY A CA 1
ATOM 2124 C C . GLY A 1 273 ? -35.053 1.697 47.459 1.00 90.62 273 GLY A C 1
ATOM 2125 O O . GLY A 1 273 ? -35.679 0.725 47.041 1.00 90.62 273 GLY A O 1
ATOM 2126 N N . LYS A 1 274 ? -34.831 2.780 46.728 1.00 91.31 274 LYS A N 1
ATOM 2127 C CA . LYS A 1 274 ? -35.174 2.967 45.326 1.00 91.31 274 LYS A CA 1
ATOM 2128 C C . LYS A 1 274 ? -33.931 3.435 44.593 1.00 91.31 274 LYS A C 1
ATOM 2130 O O . LYS A 1 274 ? -33.137 4.206 45.133 1.00 91.31 274 LYS A O 1
ATOM 2135 N N . ASP A 1 275 ? -33.801 3.005 43.352 1.00 90.38 275 ASP A N 1
ATOM 2136 C CA . ASP A 1 275 ? -32.748 3.444 42.451 1.00 90.38 275 ASP A CA 1
ATOM 2137 C C . ASP A 1 275 ? -33.309 3.756 41.063 1.00 90.38 275 ASP A C 1
ATOM 2139 O O . ASP A 1 275 ? -34.413 3.341 40.704 1.00 90.38 275 ASP A O 1
ATOM 2143 N N . ASN A 1 276 ? -32.533 4.496 40.276 1.00 89.25 276 ASN A N 1
ATOM 2144 C CA . ASN A 1 276 ? -32.792 4.718 38.852 1.00 89.25 276 ASN A CA 1
ATOM 2145 C C . ASN A 1 276 ? -31.865 3.881 37.946 1.00 89.25 276 ASN A C 1
ATOM 2147 O O . ASN A 1 276 ? -31.684 4.211 36.776 1.00 89.25 276 ASN A O 1
ATOM 2151 N N . CYS A 1 277 ? -31.268 2.817 38.490 1.00 83.56 277 CYS A N 1
ATOM 2152 C CA . CYS A 1 277 ? -30.279 1.967 37.830 1.00 83.56 277 CYS A CA 1
ATOM 2153 C C . CYS A 1 277 ? -30.900 0.828 37.014 1.00 83.56 277 CYS A C 1
ATOM 2155 O O . CYS A 1 277 ? -30.231 0.219 36.176 1.00 83.56 277 CYS A O 1
ATOM 2157 N N . SER A 1 278 ? -32.173 0.525 37.268 1.00 67.44 278 SER A N 1
ATOM 2158 C CA . SER A 1 278 ? -32.916 -0.565 36.637 1.00 67.44 278 SER A CA 1
ATOM 2159 C C . SER A 1 278 ? -32.909 -0.465 35.102 1.00 67.44 278 SER A C 1
ATOM 2161 O O . SER A 1 278 ? -33.366 0.520 34.528 1.00 67.44 278 SER A O 1
ATOM 2163 N N . GLY A 1 279 ? -32.411 -1.508 34.428 1.00 64.88 279 GLY A N 1
ATOM 2164 C CA . GLY A 1 279 ? -32.386 -1.603 32.960 1.00 64.88 279 GLY A CA 1
ATOM 2165 C C . GLY A 1 279 ? -31.202 -0.912 32.271 1.00 64.88 279 GLY A C 1
ATOM 2166 O O . GLY A 1 279 ? -31.151 -0.886 31.042 1.00 64.88 279 GLY A O 1
ATOM 2167 N N . LEU A 1 280 ? -30.235 -0.373 33.022 1.00 71.38 280 LEU A N 1
ATOM 2168 C CA . LEU A 1 280 ? -29.019 0.201 32.448 1.00 71.38 280 LEU A CA 1
ATOM 2169 C C . LEU A 1 280 ? -27.979 -0.892 32.164 1.00 71.38 280 LEU A C 1
ATOM 2171 O O . LEU A 1 280 ? -27.728 -1.767 32.985 1.00 71.38 280 LEU A O 1
ATOM 2175 N N . HIS A 1 281 ? -27.288 -0.796 31.027 1.00 75.31 281 HIS A N 1
ATOM 2176 C CA . HIS A 1 281 ? -26.176 -1.694 30.672 1.00 75.31 281 HIS A CA 1
ATOM 2177 C C . HIS A 1 281 ? -24.873 -1.421 31.463 1.00 75.31 281 HIS A C 1
ATOM 2179 O O . HIS A 1 281 ? -23.817 -1.917 31.073 1.00 75.31 281 HIS A O 1
ATOM 2185 N N . PHE A 1 282 ? -24.939 -0.610 32.531 1.00 87.06 282 PHE A N 1
ATOM 2186 C CA . PHE A 1 282 ? -23.831 -0.202 33.411 1.00 87.06 282 PHE A CA 1
ATOM 2187 C C . PHE A 1 282 ? -22.523 0.126 32.677 1.00 87.06 282 PHE A C 1
ATOM 2189 O O . PHE A 1 282 ? -21.448 -0.329 33.052 1.00 87.06 282 PHE A O 1
ATOM 2196 N N . VAL A 1 283 ? -22.611 0.912 31.603 1.00 89.12 283 VAL A N 1
ATOM 2197 C CA . VAL A 1 283 ? -21.448 1.302 30.792 1.00 89.12 283 VAL A CA 1
ATOM 2198 C C . VAL A 1 283 ? -20.783 2.574 31.319 1.00 89.12 283 VAL A C 1
ATOM 2200 O O . VAL A 1 283 ? -21.423 3.368 32.009 1.00 89.12 283 VAL A O 1
ATOM 2203 N N . PHE A 1 284 ? -19.526 2.810 30.945 1.00 88.31 284 PHE A N 1
ATOM 2204 C CA . PHE A 1 284 ? -18.788 4.039 31.241 1.00 88.31 284 PHE A CA 1
ATOM 2205 C C . PHE A 1 284 ? -19.643 5.302 31.009 1.00 88.31 284 PHE A C 1
ATOM 2207 O O . PHE A 1 284 ? -20.278 5.461 29.960 1.00 88.31 284 PHE A O 1
ATOM 2214 N N . GLY A 1 285 ? -19.672 6.181 32.017 1.00 89.06 285 GLY A N 1
ATOM 2215 C CA . GLY A 1 285 ? -20.471 7.409 32.055 1.00 89.06 285 GLY A CA 1
ATOM 2216 C C . GLY A 1 285 ? -21.885 7.238 32.625 1.00 89.06 285 GLY A C 1
ATOM 2217 O O . GLY A 1 285 ? -22.543 8.235 32.923 1.00 89.06 285 GLY A O 1
ATOM 2218 N N . THR A 1 286 ? -22.359 6.002 32.824 1.00 91.25 286 THR A N 1
ATOM 2219 C CA . THR A 1 286 ? -23.655 5.735 33.470 1.00 91.25 286 THR A CA 1
ATOM 2220 C C . THR A 1 286 ? -23.641 6.249 34.903 1.00 91.25 286 THR A C 1
ATOM 2222 O O . THR A 1 286 ? -22.675 6.025 35.630 1.00 91.25 286 THR A O 1
ATOM 2225 N N . THR A 1 287 ? -24.718 6.913 35.317 1.00 92.19 287 THR A N 1
ATOM 2226 C CA . THR A 1 287 ? -24.877 7.421 36.680 1.00 92.19 287 THR A CA 1
ATOM 2227 C C . THR A 1 287 ? -26.139 6.855 37.314 1.00 92.19 287 THR A C 1
ATOM 2229 O O . THR A 1 287 ? -27.195 6.813 36.691 1.00 92.19 287 THR A O 1
ATOM 2232 N N . CYS A 1 288 ? -25.986 6.431 38.558 1.00 93.19 288 CYS A N 1
ATOM 2233 C CA . CYS A 1 288 ? -26.933 5.700 39.372 1.00 93.19 288 CYS A CA 1
ATOM 2234 C C . CYS A 1 288 ? -27.215 6.497 40.642 1.00 93.19 288 CYS A C 1
ATOM 2236 O O . CYS A 1 288 ? -26.292 6.802 41.399 1.00 93.19 288 CYS A O 1
ATOM 2238 N N . GLN A 1 289 ? -28.474 6.847 40.870 1.00 93.38 289 GLN A N 1
ATOM 2239 C CA . GLN A 1 289 ? -28.937 7.539 42.063 1.00 93.38 289 GLN A CA 1
ATOM 2240 C C . GLN A 1 289 ? -29.727 6.579 42.945 1.00 93.38 289 GLN A C 1
ATOM 2242 O O . GLN A 1 289 ? -30.580 5.843 42.453 1.00 93.38 289 GLN A O 1
ATOM 2247 N N . PHE A 1 290 ? -29.454 6.644 44.243 1.00 93.94 290 PHE A N 1
ATOM 2248 C CA . PHE A 1 290 ? -30.081 5.842 45.278 1.00 93.94 290 PHE A CA 1
ATOM 2249 C C . PHE A 1 290 ? -30.788 6.735 46.288 1.00 93.94 290 PHE A C 1
ATOM 2251 O O . PHE A 1 290 ? -30.259 7.767 46.706 1.00 93.94 290 PHE A O 1
ATOM 2258 N N . ASP A 1 291 ? -31.956 6.290 46.727 1.00 94.44 291 ASP A N 1
ATOM 2259 C CA . ASP A 1 291 ? -32.770 6.939 47.742 1.00 94.44 291 ASP A CA 1
ATOM 2260 C C . ASP A 1 291 ? -33.385 5.876 48.660 1.00 94.44 291 ASP A C 1
ATOM 2262 O O . ASP A 1 291 ? -33.666 4.762 48.226 1.00 94.44 291 ASP A O 1
ATOM 2266 N N . CYS A 1 292 ? -33.599 6.200 49.934 1.00 95.19 292 CYS A N 1
ATOM 2267 C CA . CYS A 1 292 ? -34.206 5.276 50.893 1.00 95.19 292 CYS A CA 1
ATOM 2268 C C . CYS A 1 292 ? -35.685 5.589 51.117 1.00 95.19 292 CYS A C 1
ATOM 2270 O O . CYS A 1 292 ? -36.127 6.736 51.008 1.00 95.19 292 CYS A O 1
ATOM 2272 N N . GLU A 1 293 ? -36.467 4.557 51.418 1.00 94.94 293 GLU A N 1
ATOM 2273 C CA . GLU A 1 293 ? -37.868 4.708 51.792 1.00 94.94 293 GLU A CA 1
ATOM 2274 C C . GLU A 1 293 ? -38.014 5.470 53.117 1.00 94.94 293 GLU A C 1
ATOM 2276 O O . GLU A 1 293 ? -37.106 5.532 53.947 1.00 94.94 293 GLU A O 1
ATOM 2281 N N . ALA A 1 294 ? -39.191 6.057 53.344 1.00 92.94 294 ALA A N 1
ATOM 2282 C CA . ALA A 1 294 ? -39.454 6.793 54.574 1.00 92.94 294 ALA A CA 1
ATOM 2283 C C . ALA A 1 294 ? -39.304 5.884 55.808 1.00 92.94 294 ALA A C 1
ATOM 2285 O O . ALA A 1 294 ? -39.988 4.868 55.923 1.00 92.94 294 ALA A O 1
ATOM 2286 N N . GLY A 1 295 ? -38.458 6.300 56.752 1.00 92.25 295 GLY A N 1
ATOM 2287 C CA . GLY A 1 295 ? -38.095 5.505 57.927 1.00 92.25 295 GLY A CA 1
ATOM 2288 C C . GLY A 1 295 ? -36.743 4.816 57.827 1.00 92.25 295 GLY A C 1
ATOM 2289 O O . GLY A 1 295 ? -36.337 4.184 58.795 1.00 92.25 295 GLY A O 1
ATOM 2290 N N . TYR A 1 296 ? -36.039 4.989 56.709 1.00 95.06 296 TYR A N 1
ATOM 2291 C CA . TYR A 1 296 ? -34.667 4.547 56.520 1.00 95.06 296 TYR A CA 1
ATOM 2292 C C . TYR A 1 296 ? -33.762 5.728 56.156 1.00 95.06 296 TYR A C 1
ATOM 2294 O O . TYR A 1 296 ? -34.180 6.672 55.483 1.00 95.06 296 TYR A O 1
ATOM 2302 N N . GLU A 1 297 ? -32.518 5.673 56.611 1.00 93.56 297 GLU A N 1
ATOM 2303 C CA . GLU A 1 297 ? -31.457 6.626 56.314 1.00 93.56 297 GLU A CA 1
ATOM 2304 C C . GLU A 1 297 ? -30.472 6.009 55.319 1.00 93.56 297 GLU A C 1
ATOM 2306 O O . GLU A 1 297 ? -30.114 4.833 55.415 1.00 93.56 297 GLU A O 1
ATOM 2311 N N . LEU A 1 298 ? -30.051 6.805 54.334 1.00 95.12 298 LEU A N 1
ATOM 2312 C CA . LEU A 1 298 ? -29.116 6.357 53.309 1.00 95.12 298 LEU A CA 1
ATOM 2313 C C . LEU A 1 298 ? -27.697 6.330 53.866 1.00 95.12 298 LEU A C 1
ATOM 2315 O O . LEU A 1 298 ? -27.144 7.372 54.211 1.00 95.12 298 LEU A O 1
ATOM 2319 N N . GLN A 1 299 ? -27.097 5.146 53.858 1.00 96.44 299 GLN A N 1
ATOM 2320 C CA . GLN A 1 299 ? -25.686 4.937 54.136 1.00 96.44 299 GLN A CA 1
ATOM 2321 C C . GLN A 1 299 ? -24.934 4.680 52.829 1.00 96.44 299 GLN A C 1
ATOM 2323 O O . GLN A 1 299 ? -25.397 3.953 51.947 1.00 96.44 299 GLN A O 1
ATOM 2328 N N . GLY A 1 300 ? -23.753 5.281 52.699 1.00 94.38 300 GLY A N 1
ATOM 2329 C CA . GLY A 1 300 ? -22.945 5.223 51.482 1.00 94.38 300 GLY A CA 1
ATOM 2330 C C . GLY A 1 300 ? -23.205 6.389 50.525 1.00 94.38 300 GLY A C 1
ATOM 2331 O O . GLY A 1 300 ? -23.508 7.504 50.946 1.00 94.38 300 GLY A O 1
ATOM 2332 N N . SER A 1 301 ? -23.016 6.166 49.222 1.00 95.38 301 SER A N 1
ATOM 2333 C CA . SER A 1 301 ? -23.032 7.246 48.223 1.00 95.38 301 SER A CA 1
ATOM 2334 C C . SER A 1 301 ? -24.356 7.351 47.472 1.00 95.38 301 SER A C 1
ATOM 2336 O O . SER A 1 301 ? -24.649 6.524 46.617 1.00 95.38 301 SER A O 1
ATOM 2338 N N . ARG A 1 302 ? -25.115 8.428 47.712 1.00 94.06 302 ARG A N 1
ATOM 2339 C CA . ARG A 1 302 ? -26.379 8.733 47.008 1.00 94.06 302 ARG A CA 1
ATOM 2340 C C . ARG A 1 302 ? -26.262 8.675 45.479 1.00 94.06 302 ARG A C 1
ATOM 2342 O O . ARG A 1 302 ? -27.223 8.304 44.820 1.00 94.06 302 ARG A O 1
ATOM 2349 N N . LEU A 1 303 ? -25.114 9.060 44.924 1.00 94.50 303 LEU A N 1
ATOM 2350 C CA . LEU A 1 303 ? -24.841 9.054 43.489 1.00 94.50 303 LEU A CA 1
ATOM 2351 C C . LEU A 1 303 ? -23.580 8.232 43.215 1.00 94.50 303 LEU A C 1
ATOM 2353 O O . LEU A 1 303 ? -22.546 8.472 43.840 1.00 94.50 303 LEU A O 1
ATOM 2357 N N . ARG A 1 304 ? -23.652 7.294 42.272 1.00 93.81 304 ARG A N 1
ATOM 2358 C CA . ARG A 1 304 ? -22.511 6.503 41.800 1.00 93.81 304 ARG A CA 1
ATOM 2359 C C . ARG A 1 304 ? -22.416 6.597 40.287 1.00 93.81 304 ARG A C 1
ATOM 2361 O O . ARG A 1 304 ? -23.419 6.453 39.596 1.00 93.81 304 ARG A O 1
ATOM 2368 N N . THR A 1 305 ? -21.217 6.813 39.768 1.00 93.44 305 THR A N 1
ATOM 2369 C CA . THR A 1 305 ? -20.947 6.955 38.333 1.00 93.44 305 THR A CA 1
ATOM 2370 C C . THR A 1 305 ? -19.927 5.911 37.897 1.00 93.44 305 THR A C 1
ATOM 2372 O O . THR A 1 305 ? -18.944 5.682 38.600 1.00 93.44 305 THR A O 1
ATOM 2375 N N . CYS A 1 306 ? -20.171 5.269 36.756 1.00 90.94 306 CYS A N 1
ATOM 2376 C CA . CYS A 1 306 ? -19.273 4.280 36.174 1.00 90.94 306 CYS A CA 1
ATOM 2377 C C . CYS A 1 306 ? -18.085 4.986 35.505 1.00 90.94 306 CYS A C 1
ATOM 2379 O O . CYS A 1 306 ? -18.267 5.766 34.564 1.00 90.94 306 CYS A O 1
ATOM 2381 N N . LEU A 1 307 ? -16.883 4.733 36.017 1.00 89.44 307 LEU A N 1
ATOM 2382 C CA . LEU A 1 307 ? -15.623 5.341 35.601 1.00 89.44 307 LEU A CA 1
ATOM 2383 C C . LEU A 1 307 ? -15.023 4.653 34.369 1.00 89.44 307 LEU A C 1
ATOM 2385 O O . LEU A 1 307 ? -15.443 3.571 33.955 1.00 89.44 307 LEU A O 1
ATOM 2389 N N . VAL A 1 308 ? -14.023 5.310 33.772 1.00 87.12 308 VAL A N 1
ATOM 2390 C CA . VAL A 1 308 ? -13.318 4.825 32.570 1.00 87.12 308 VAL A CA 1
ATOM 2391 C C . VAL A 1 308 ? -12.655 3.468 32.785 1.00 87.12 308 VAL A C 1
ATOM 2393 O O . VAL A 1 308 ? -12.565 2.676 31.854 1.00 87.12 308 VAL A O 1
ATOM 2396 N N . ASP A 1 309 ? -12.209 3.185 34.006 1.00 82.31 309 ASP A N 1
ATOM 2397 C CA . ASP A 1 309 ? -11.526 1.949 34.387 1.00 82.31 309 ASP A CA 1
ATOM 2398 C C . ASP A 1 309 ? -12.489 0.783 34.676 1.00 82.31 309 ASP A C 1
ATOM 2400 O O . ASP A 1 309 ? -12.042 -0.320 34.983 1.00 82.31 309 ASP A O 1
ATOM 2404 N N . GLY A 1 310 ? -13.802 1.003 34.543 1.00 84.75 310 GLY A N 1
ATOM 2405 C CA . GLY A 1 310 ? -14.825 0.005 34.847 1.00 84.75 310 GLY A CA 1
ATOM 2406 C C . GLY A 1 310 ? -15.169 -0.096 36.335 1.00 84.75 310 GLY A C 1
ATOM 2407 O O . GLY A 1 310 ? -15.794 -1.073 36.745 1.00 84.75 310 GLY A O 1
ATOM 2408 N N . THR A 1 311 ? -14.791 0.886 37.158 1.00 87.31 311 THR A N 1
ATOM 2409 C CA . THR A 1 311 ? -15.172 0.943 38.577 1.00 87.31 311 THR A CA 1
ATOM 2410 C C . THR A 1 311 ? -16.272 1.971 38.846 1.00 87.31 311 THR A C 1
ATOM 2412 O O . THR A 1 311 ? -16.501 2.895 38.070 1.00 87.31 311 THR A O 1
ATOM 2415 N N . TRP A 1 312 ? -16.995 1.815 39.955 1.00 91.19 312 TRP A N 1
ATOM 2416 C CA . TRP A 1 312 ? -17.996 2.791 40.392 1.00 91.19 312 TRP A CA 1
ATOM 2417 C C . TRP A 1 312 ? -17.391 3.801 41.359 1.00 91.19 312 TRP A C 1
ATOM 2419 O O . TRP A 1 312 ? -16.693 3.413 42.296 1.00 91.19 312 TRP A O 1
ATOM 2429 N N . THR A 1 313 ? -17.752 5.076 41.216 1.00 94.31 313 THR A N 1
ATOM 2430 C CA . THR A 1 313 ? -17.465 6.073 42.254 1.00 94.31 313 THR A CA 1
ATOM 2431 C C . THR A 1 313 ? -18.199 5.757 43.559 1.00 94.31 313 THR A C 1
ATOM 2433 O O . THR A 1 313 ? -19.227 5.067 43.590 1.00 94.31 313 THR A O 1
ATOM 2436 N N . GLY A 1 314 ? -17.670 6.308 44.652 1.00 93.25 314 GLY A N 1
ATOM 2437 C CA . GLY A 1 314 ? -18.300 6.233 45.962 1.00 93.25 314 GLY A CA 1
ATOM 2438 C C . GLY A 1 314 ? -18.329 4.826 46.562 1.00 93.25 314 GLY A C 1
ATOM 2439 O O . GLY A 1 314 ? -17.668 3.895 46.106 1.00 93.25 314 GLY A O 1
ATOM 2440 N N . SER A 1 315 ? -19.114 4.688 47.621 1.00 93.50 315 SER A N 1
ATOM 2441 C CA . SER A 1 315 ? -19.295 3.461 48.392 1.00 93.50 315 SER A CA 1
ATOM 2442 C C . SER A 1 315 ? -20.667 2.831 48.151 1.00 93.50 315 SER A C 1
ATOM 2444 O O . SER A 1 315 ? -21.620 3.509 47.758 1.00 93.50 315 SER A O 1
ATOM 2446 N N . GLN A 1 316 ? -20.759 1.520 48.393 1.00 91.62 316 GLN A N 1
ATOM 2447 C CA . GLN A 1 316 ? -21.999 0.754 48.271 1.00 91.62 316 GLN A CA 1
ATOM 2448 C C . GLN A 1 316 ? -23.116 1.365 49.124 1.00 91.62 316 GLN A C 1
ATOM 2450 O O . GLN A 1 316 ? -22.921 1.656 50.306 1.00 91.62 316 GLN A O 1
ATOM 2455 N N . THR A 1 317 ? -24.286 1.539 48.515 1.00 93.56 317 THR A N 1
ATOM 2456 C CA . THR A 1 317 ? -25.474 2.095 49.158 1.00 93.56 317 THR A CA 1
ATOM 2457 C C . THR A 1 317 ? -26.271 1.027 49.884 1.00 93.56 317 THR A C 1
ATOM 2459 O O . THR A 1 317 ? -26.508 -0.059 49.358 1.00 93.56 317 THR A O 1
ATOM 2462 N N . HIS A 1 318 ? -26.700 1.344 51.102 1.00 94.94 318 HIS A N 1
ATOM 2463 C CA . HIS A 1 318 ? -27.665 0.554 51.859 1.00 94.94 318 HIS A CA 1
ATOM 2464 C C . HIS A 1 318 ? -28.543 1.481 52.701 1.00 94.94 318 HIS A C 1
ATOM 2466 O O . HIS A 1 318 ? -28.134 2.585 53.060 1.00 94.94 318 HIS A O 1
ATOM 2472 N N . CYS A 1 319 ? -29.766 1.043 52.980 1.00 95.75 319 CYS A N 1
ATOM 2473 C CA . CYS A 1 319 ? -30.733 1.807 53.753 1.00 95.75 319 CYS A CA 1
ATOM 2474 C C . CYS A 1 319 ? -30.808 1.235 55.166 1.00 95.75 319 CYS A C 1
ATOM 2476 O O . CYS A 1 319 ? -31.189 0.079 55.356 1.00 95.75 319 CYS A O 1
ATOM 2478 N N . GLU A 1 320 ? -30.428 2.037 56.156 1.00 94.50 320 GLU A N 1
ATOM 2479 C CA . GLU A 1 320 ? -30.466 1.647 57.563 1.00 94.50 320 GLU A CA 1
ATOM 2480 C C . GLU A 1 320 ? -31.735 2.187 58.222 1.00 94.50 320 GLU A C 1
ATOM 2482 O O . GLU A 1 320 ? -32.110 3.338 58.023 1.00 94.50 320 GLU A O 1
ATOM 2487 N N . GLU A 1 321 ? -32.436 1.354 58.988 1.00 93.38 321 GLU A N 1
ATOM 2488 C CA . GLU A 1 321 ? -33.675 1.761 59.651 1.00 93.38 321 GLU A CA 1
ATOM 2489 C C . GLU A 1 321 ? -33.410 2.882 60.669 1.00 93.38 321 GLU A C 1
ATOM 2491 O O . GLU A 1 321 ? -32.611 2.729 61.596 1.00 93.38 321 GLU A O 1
ATOM 2496 N N . ILE A 1 322 ? -34.143 3.990 60.549 1.00 92.44 322 ILE A N 1
ATOM 2497 C CA . ILE A 1 322 ? -34.090 5.093 61.506 1.00 92.44 322 ILE A CA 1
ATOM 2498 C C . ILE A 1 322 ? -34.772 4.641 62.793 1.00 92.44 322 ILE A C 1
ATOM 2500 O O . ILE A 1 322 ? -35.972 4.344 62.817 1.00 92.44 322 ILE A O 1
ATOM 2504 N N . LYS A 1 323 ? -34.016 4.654 63.892 1.00 90.56 323 LYS A N 1
ATOM 2505 C CA . LYS A 1 323 ? -34.535 4.350 65.226 1.00 90.56 323 LYS A CA 1
ATOM 2506 C C . LYS A 1 323 ? -34.459 5.577 66.122 1.00 90.56 323 LYS A C 1
ATOM 2508 O O . LYS A 1 323 ? -33.413 6.207 66.246 1.00 90.56 323 LYS A O 1
ATOM 2513 N N . CYS A 1 324 ? -35.568 5.904 66.773 1.00 88.88 324 CYS A N 1
ATOM 2514 C CA . CYS A 1 324 ? -35.627 6.961 67.771 1.00 88.88 324 CYS A CA 1
ATOM 2515 C C . CYS A 1 324 ? -34.969 6.496 69.069 1.00 88.88 324 CYS A C 1
ATOM 2517 O O . CYS A 1 324 ? -35.187 5.363 69.505 1.00 88.88 324 CYS A O 1
ATOM 2519 N N . GLU A 1 325 ? -34.203 7.380 69.705 1.00 90.00 325 GLU A N 1
ATOM 2520 C CA . GLU A 1 325 ? -33.652 7.113 71.033 1.00 90.00 325 GLU A CA 1
ATOM 2521 C C . GLU A 1 325 ? -34.769 6.917 72.074 1.00 90.00 325 GLU A C 1
ATOM 2523 O O . GLU A 1 325 ? -35.855 7.493 71.925 1.00 90.00 325 GLU A O 1
ATOM 2528 N N . PRO A 1 326 ? -34.522 6.126 73.136 1.00 89.38 326 PRO A N 1
ATOM 2529 C CA . PRO A 1 326 ? -35.508 5.908 74.183 1.00 89.38 326 PRO A CA 1
ATOM 2530 C C . PRO A 1 326 ? -35.968 7.223 74.829 1.00 89.38 326 PRO A C 1
ATOM 2532 O O . PRO A 1 326 ? -35.178 8.147 75.055 1.00 89.38 326 PRO A O 1
ATOM 2535 N N . LEU A 1 327 ? -37.258 7.302 75.161 1.00 87.69 327 LEU A N 1
ATOM 2536 C CA . LEU A 1 327 ? -37.859 8.482 75.771 1.00 87.69 327 LEU A CA 1
ATOM 2537 C C . LEU A 1 327 ? -37.294 8.714 77.176 1.00 87.69 327 LEU A C 1
ATOM 2539 O O . LEU A 1 327 ? -37.481 7.914 78.099 1.00 87.69 327 LEU A O 1
ATOM 2543 N N . LYS A 1 328 ? -36.652 9.870 77.359 1.00 83.75 328 LYS A N 1
ATOM 2544 C CA . LYS A 1 328 ? -36.217 10.339 78.676 1.00 83.75 328 LYS A CA 1
ATOM 2545 C C . LYS A 1 328 ? -37.444 10.776 79.479 1.00 83.75 328 LYS A C 1
ATOM 2547 O O . LYS A 1 328 ? -38.132 11.716 79.090 1.00 83.75 328 LYS A O 1
ATOM 2552 N N . HIS A 1 329 ? -37.706 10.105 80.595 1.00 79.38 329 HIS A N 1
ATOM 2553 C CA . HIS A 1 329 ? -38.832 10.389 81.487 1.00 79.38 329 HIS A CA 1
ATOM 2554 C C . HIS A 1 329 ? -38.382 10.310 82.957 1.00 79.38 329 HIS A C 1
ATOM 2556 O O . HIS A 1 329 ? -37.397 9.644 83.274 1.00 79.38 329 HIS A O 1
ATOM 2562 N N . ASN A 1 330 ? -39.067 11.027 83.853 1.00 76.19 330 ASN A N 1
ATOM 2563 C CA . ASN A 1 330 ? -38.819 10.963 85.298 1.00 76.19 330 ASN A CA 1
ATOM 2564 C C . ASN A 1 330 ? -39.675 9.855 85.949 1.00 76.19 330 ASN A C 1
ATOM 2566 O O . ASN A 1 330 ? -40.613 9.348 85.338 1.00 76.19 330 ASN A O 1
ATOM 2570 N N . MET A 1 331 ? -39.404 9.513 87.215 1.00 72.06 331 MET A N 1
ATOM 2571 C CA . MET A 1 331 ? -40.108 8.434 87.939 1.00 72.06 331 MET A CA 1
ATOM 2572 C C . MET A 1 331 ? -41.628 8.651 88.122 1.00 72.06 331 MET A C 1
ATOM 2574 O O . MET A 1 331 ? -42.319 7.759 88.607 1.00 72.06 331 MET A O 1
ATOM 2578 N N . GLN A 1 332 ? -42.162 9.820 87.754 1.00 77.50 332 GLN A N 1
ATOM 2579 C CA . GLN A 1 332 ? -43.586 10.154 87.865 1.00 77.50 332 GLN A CA 1
ATOM 2580 C C . GLN A 1 332 ? -44.369 9.915 86.564 1.00 77.50 332 GLN A C 1
ATOM 2582 O O . GLN A 1 332 ? -45.599 9.875 86.591 1.00 77.50 332 GLN A O 1
ATOM 2587 N N . LEU A 1 333 ? -43.684 9.726 85.432 1.00 79.44 333 LEU A N 1
ATOM 2588 C CA . LEU A 1 333 ? -44.297 9.485 84.126 1.00 79.44 333 LEU A CA 1
ATOM 2589 C C . LEU A 1 333 ? -44.223 7.993 83.777 1.00 79.44 333 LEU A C 1
ATOM 2591 O O . LEU A 1 333 ? -43.176 7.369 83.904 1.00 79.44 333 LEU A O 1
ATOM 2595 N N . LYS A 1 334 ? -45.334 7.399 83.327 1.00 82.44 334 LYS A N 1
ATOM 2596 C CA . LYS A 1 334 ? -45.376 5.992 82.889 1.00 82.44 334 LYS A CA 1
ATOM 2597 C C . LYS A 1 334 ? -45.477 5.924 81.371 1.00 82.44 334 LYS A C 1
ATOM 2599 O O . LYS A 1 334 ? -46.570 6.074 80.839 1.00 82.44 334 LYS A O 1
ATOM 2604 N N . VAL A 1 335 ? -44.359 5.645 80.704 1.00 85.44 335 VAL A N 1
ATOM 2605 C CA . VAL A 1 335 ? -44.311 5.458 79.248 1.00 85.44 335 VAL A CA 1
ATOM 2606 C C . VAL A 1 335 ? -44.741 4.034 78.889 1.00 85.44 335 VAL A C 1
ATOM 2608 O O . VAL A 1 335 ? -44.240 3.058 79.454 1.00 85.44 335 VAL A O 1
ATOM 2611 N N . LYS A 1 336 ? -45.662 3.891 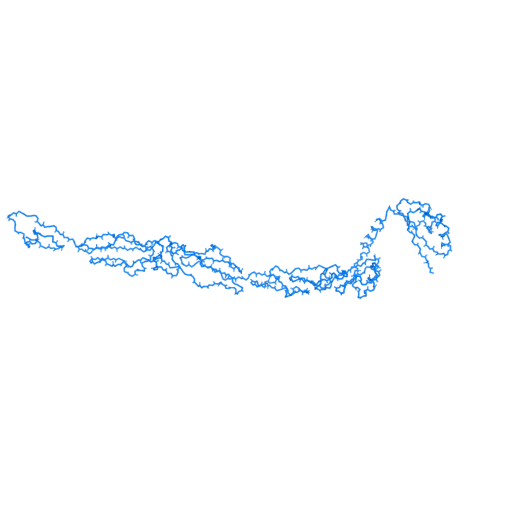77.933 1.00 84.88 336 LYS A N 1
ATOM 2612 C CA . LYS A 1 336 ? -46.072 2.598 77.369 1.00 84.88 336 LYS A CA 1
ATOM 2613 C C . LYS A 1 336 ? -45.922 2.572 75.841 1.00 84.88 336 LYS A C 1
ATOM 2615 O O . LYS A 1 336 ? -46.340 3.525 75.182 1.00 84.88 336 LYS A O 1
ATOM 2620 N N . PRO A 1 337 ? -45.469 1.442 75.259 1.00 87.88 337 PRO A N 1
ATOM 2621 C CA . PRO A 1 337 ? -44.925 0.245 75.922 1.00 87.88 337 PRO A CA 1
ATOM 2622 C C . PRO A 1 337 ? -43.547 0.494 76.565 1.00 87.88 337 PRO A C 1
ATOM 2624 O O . PRO A 1 337 ? -42.833 1.396 76.151 1.00 87.88 337 PRO A O 1
ATOM 2627 N N . GLU A 1 338 ? -43.150 -0.334 77.538 1.00 85.19 338 GLU A N 1
ATOM 2628 C CA . GLU A 1 338 ? -41.892 -0.181 78.305 1.00 85.19 338 GLU A CA 1
ATOM 2629 C C . GLU A 1 338 ? -40.634 -0.121 77.417 1.00 85.19 338 GLU A C 1
ATOM 2631 O O . GLU A 1 338 ? -39.664 0.567 77.726 1.00 85.19 338 GLU A O 1
ATOM 2636 N N . LYS A 1 339 ? -40.679 -0.765 76.243 1.00 88.00 339 LYS A N 1
ATOM 2637 C CA . LYS A 1 339 ? -39.613 -0.699 75.233 1.00 88.00 339 LYS A CA 1
ATOM 2638 C C . LYS A 1 339 ? -39.293 0.733 74.789 1.00 88.00 339 LYS A C 1
ATOM 2640 O O . LYS A 1 339 ? -38.132 1.014 74.528 1.00 88.00 339 LYS A O 1
ATOM 2645 N N . CYS A 1 340 ? -40.271 1.642 74.793 1.00 87.56 340 CYS A N 1
ATOM 2646 C CA . CYS A 1 340 ? -40.059 3.054 74.464 1.00 87.56 340 CYS A CA 1
ATOM 2647 C C . CYS A 1 340 ? -39.126 3.776 75.443 1.00 87.56 340 CYS A C 1
ATOM 2649 O O . CYS A 1 340 ? -38.567 4.808 75.085 1.00 87.56 340 CYS A O 1
ATOM 2651 N N . SER A 1 341 ? -38.967 3.258 76.662 1.00 87.69 341 SER A N 1
ATOM 2652 C CA . SER A 1 341 ? -38.079 3.826 77.680 1.00 87.69 341 SER A CA 1
ATOM 2653 C C . SER A 1 341 ? -36.679 3.221 77.666 1.00 87.69 341 SER A C 1
ATOM 2655 O O . SER A 1 341 ? -35.739 3.862 78.126 1.00 87.69 341 SER A O 1
ATOM 2657 N N . ASN A 1 342 ? -36.535 2.000 77.138 1.00 86.38 342 ASN A N 1
ATOM 2658 C CA . ASN A 1 342 ? -35.340 1.176 77.351 1.00 86.38 342 ASN A CA 1
ATOM 2659 C C . ASN A 1 342 ? -34.644 0.750 76.045 1.00 86.38 342 ASN A C 1
ATOM 2661 O O . ASN A 1 342 ? -33.548 0.197 76.093 1.00 86.38 342 ASN A O 1
ATOM 2665 N N . GLN A 1 343 ? -35.272 0.943 74.881 1.00 90.19 343 GLN A N 1
ATOM 2666 C CA . GLN A 1 343 ? -34.774 0.484 73.579 1.00 90.19 343 GLN A CA 1
ATOM 2667 C C . GLN A 1 343 ? -34.983 1.554 72.507 1.00 90.19 343 GLN A C 1
ATOM 2669 O O . GLN A 1 343 ? -35.909 2.361 72.596 1.00 90.19 343 GLN A O 1
ATOM 2674 N N . LYS A 1 344 ? -34.133 1.546 71.472 1.00 90.44 344 LYS A N 1
ATOM 2675 C CA . LYS A 1 344 ? -34.357 2.397 70.302 1.00 90.44 344 LYS A CA 1
ATOM 2676 C C . LYS A 1 344 ? -35.569 1.888 69.526 1.00 90.44 344 LYS A C 1
ATOM 2678 O O . LYS A 1 344 ? -35.658 0.695 69.233 1.00 90.44 344 LYS A O 1
ATOM 2683 N N . MET A 1 345 ? -36.488 2.785 69.196 1.00 90.44 345 MET A N 1
ATOM 2684 C CA . MET A 1 345 ? -37.777 2.430 68.604 1.00 90.44 345 MET A CA 1
ATOM 2685 C C . MET A 1 345 ? -37.792 2.698 67.093 1.00 90.44 345 MET A C 1
ATOM 2687 O O . MET A 1 345 ? -37.368 3.776 66.686 1.00 90.44 345 MET A O 1
ATOM 2691 N N . PRO A 1 346 ? -38.313 1.777 66.261 1.00 88.88 346 PRO A N 1
ATOM 2692 C CA . PRO A 1 346 ? -38.491 1.978 64.821 1.00 88.88 346 PRO A CA 1
ATOM 2693 C C . PRO A 1 346 ? -39.269 3.241 64.444 1.00 88.88 346 PRO A C 1
ATOM 2695 O O . PRO A 1 346 ? -40.135 3.705 65.199 1.00 88.88 346 PRO A O 1
ATOM 2698 N N . PHE A 1 347 ? -39.043 3.739 63.230 1.00 85.56 347 PHE A N 1
ATOM 2699 C CA . PHE A 1 347 ? -39.839 4.810 62.632 1.00 85.56 347 PHE A CA 1
ATOM 2700 C C . PHE A 1 347 ? -41.354 4.516 62.698 1.00 85.56 347 PHE A C 1
ATOM 2702 O O . PHE A 1 347 ? -41.799 3.388 62.503 1.00 85.56 347 PHE A O 1
ATOM 2709 N N . ARG A 1 348 ? -42.166 5.548 62.985 1.00 87.00 348 ARG A N 1
ATOM 2710 C CA . ARG A 1 348 ? -43.631 5.476 63.224 1.00 87.00 348 ARG A CA 1
ATOM 2711 C C . ARG A 1 348 ? -44.083 4.662 64.450 1.00 87.00 348 ARG A C 1
ATOM 2713 O O . ARG A 1 348 ? -45.287 4.444 64.612 1.00 87.00 348 ARG A O 1
ATOM 2720 N N . SER A 1 349 ? -43.177 4.276 65.350 1.00 88.94 349 SER A N 1
ATOM 2721 C CA . SER A 1 349 ? -43.560 3.719 66.655 1.00 88.94 349 SER A CA 1
ATOM 2722 C C . SER A 1 349 ? -44.407 4.713 67.460 1.00 88.94 349 SER A C 1
ATOM 2724 O O . SER A 1 349 ? -44.103 5.903 67.515 1.00 88.94 349 SER A O 1
ATOM 2726 N N . LYS A 1 350 ? -45.473 4.227 68.109 1.00 89.00 350 LYS A N 1
ATOM 2727 C CA . LYS A 1 350 ? -46.338 5.037 68.982 1.00 89.00 350 LYS A CA 1
ATOM 2728 C C . LYS A 1 350 ? -46.022 4.746 70.448 1.00 89.00 350 LYS A C 1
ATOM 2730 O O . LYS A 1 350 ? -46.248 3.629 70.911 1.00 89.00 350 LYS A O 1
ATOM 2735 N N . CYS A 1 351 ? -45.549 5.760 71.164 1.00 87.31 351 CYS A N 1
ATOM 2736 C CA . CYS A 1 351 ? -45.309 5.738 72.606 1.00 87.31 351 CYS A CA 1
ATOM 2737 C C . CYS A 1 351 ? -46.253 6.744 73.277 1.00 87.31 351 CYS A C 1
ATOM 2739 O O . CYS A 1 351 ? -46.516 7.802 72.702 1.00 87.31 351 CYS A O 1
ATOM 2741 N N . ARG A 1 352 ? -46.790 6.409 74.450 1.00 85.12 352 ARG A N 1
ATOM 2742 C CA . ARG A 1 352 ? -47.730 7.257 75.199 1.00 85.12 352 ARG A CA 1
ATOM 2743 C C . ARG A 1 352 ? -47.438 7.273 76.685 1.00 85.12 352 ARG A C 1
ATOM 2745 O O . ARG A 1 352 ? -46.871 6.260 77.160 1.00 85.12 352 ARG A O 1
#